Protein AF-A0A0T5ZKT8-F1 (afdb_monomer)

Sequence (236 aa):
MKLHDLRPAPGSTTERTRVGRGIAAGKGKTAGRGTKGQKARAGGSIPAGFEGGQTPIHRRVPKLRGFKNRFKIAYEVVNVGRISDYVDQGRFAEAEEAMLAVGLSVDGPKGAPLTVNGELLRAVGLIGTLRRPVKVLGGGEVSRRLFIVADAFTKSAREKIEAAGGTAQIIEFESEPLPALTLEAAEIAAEAEAAAQAEAAAQADAALSSEEAAGSAPVETPARRSRRRAAPETAE

Mean predicted aligned error: 16.12 Å

Foldseek 3Di:
DDPVVDDDDPPPDDDDQDACDDPVSPRHPQNPQDPPDPSSDPDDDDDPQDPPPPDTPCRVDDVDPDDDDPPDQDAFEAEQAVVQVCVVVVLLVVLCVVCVVVVNDPPDDDPDAAEAEPVSCVSSPVTVDPPGWHEYEHPRAHQAAHEYETQYYDPNNQVRNVVNVHHYHHPDDPDDPDDDPPDDPVVVVVVVVVVVVVVVVVVVVVVVVVVVVVPDDDDDDDDDDDDDDDDDDDDD

Structure (mmCIF, N/CA/C/O backbone):
data_AF-A0A0T5ZKT8-F1
#
_entry.id   AF-A0A0T5ZKT8-F1
#
loop_
_atom_site.group_PDB
_atom_site.id
_atom_site.type_symbol
_atom_site.label_atom_id
_atom_site.label_alt_id
_atom_site.label_comp_id
_atom_site.label_asym_id
_atom_site.label_entity_id
_atom_site.label_seq_id
_atom_site.pdbx_PDB_ins_code
_atom_site.Cartn_x
_atom_site.Cartn_y
_atom_site.Cartn_z
_atom_site.occupancy
_atom_site.B_iso_or_equiv
_atom_site.auth_seq_id
_atom_site.auth_comp_id
_atom_site.auth_asym_id
_atom_site.auth_atom_id
_atom_site.pdbx_PDB_model_num
ATOM 1 N N . MET A 1 1 ? -12.429 -17.793 -32.434 1.00 75.00 1 MET A N 1
ATOM 2 C CA . MET A 1 1 ? -11.202 -17.133 -32.935 1.00 75.00 1 MET A CA 1
ATOM 3 C C . MET A 1 1 ? -10.302 -18.182 -33.554 1.00 75.00 1 MET A C 1
ATOM 5 O O . MET A 1 1 ? -10.185 -19.257 -32.976 1.00 75.00 1 MET A O 1
ATOM 9 N N . LYS A 1 2 ? -9.700 -17.906 -34.713 1.00 91.44 2 LYS A N 1
ATOM 10 C CA . LYS A 1 2 ? -8.674 -18.785 -35.284 1.00 91.44 2 LYS A CA 1
ATOM 11 C C . LYS A 1 2 ? -7.326 -18.442 -34.646 1.00 91.44 2 LYS A C 1
ATOM 13 O O . LYS A 1 2 ? -7.097 -17.293 -34.280 1.00 91.44 2 LYS A O 1
ATOM 18 N N . LEU A 1 3 ? -6.434 -19.424 -34.525 1.00 92.25 3 LEU A N 1
ATOM 19 C CA . LEU A 1 3 ? -5.126 -19.252 -33.874 1.00 92.25 3 LEU A CA 1
ATOM 20 C C . LEU A 1 3 ? -4.275 -18.126 -34.497 1.00 92.25 3 LEU A C 1
ATOM 22 O O . LEU A 1 3 ? -3.527 -17.468 -33.785 1.00 92.25 3 LEU A O 1
ATOM 26 N N . HIS A 1 4 ? -4.412 -17.875 -35.803 1.00 93.69 4 HIS A N 1
ATOM 27 C CA . HIS A 1 4 ? -3.642 -16.859 -36.534 1.00 93.69 4 HIS A CA 1
ATOM 28 C C . HIS A 1 4 ? -4.182 -15.427 -36.411 1.00 93.69 4 HIS A C 1
ATOM 30 O O . HIS A 1 4 ? -3.474 -14.483 -36.753 1.00 93.69 4 HIS A O 1
ATOM 36 N N . ASP A 1 5 ? -5.404 -15.253 -35.909 1.00 92.69 5 ASP A N 1
ATOM 37 C CA . ASP A 1 5 ? -6.021 -13.932 -35.746 1.00 92.69 5 ASP A CA 1
ATOM 38 C C . ASP A 1 5 ? -5.769 -13.342 -34.347 1.00 92.69 5 ASP A C 1
ATOM 40 O O . ASP A 1 5 ? -6.179 -12.218 -34.056 1.00 92.69 5 ASP A O 1
ATOM 44 N N . LEU A 1 6 ? -5.091 -14.087 -33.465 1.00 92.50 6 LEU A N 1
ATOM 45 C CA . LEU A 1 6 ? -4.786 -13.656 -32.105 1.00 92.50 6 LEU A CA 1
ATOM 46 C C . LEU A 1 6 ? -3.738 -12.538 -32.124 1.00 92.50 6 LEU A C 1
ATOM 48 O O . LEU A 1 6 ? -2.599 -12.728 -32.550 1.00 92.50 6 LEU A O 1
ATOM 52 N N . ARG A 1 7 ? -4.122 -11.362 -31.626 1.00 91.12 7 ARG A N 1
ATOM 53 C CA . ARG A 1 7 ? -3.243 -10.201 -31.452 1.00 91.12 7 ARG A CA 1
ATOM 54 C C . ARG A 1 7 ? -3.414 -9.637 -30.041 1.00 91.12 7 ARG A C 1
ATOM 56 O O . ARG A 1 7 ? -4.516 -9.721 -29.495 1.00 91.12 7 ARG A O 1
ATOM 63 N N . PRO A 1 8 ? -2.355 -9.074 -29.436 1.00 94.00 8 PRO A N 1
ATOM 64 C CA . PRO A 1 8 ? -2.483 -8.392 -28.154 1.00 94.00 8 PRO A CA 1
ATOM 65 C C . PRO A 1 8 ? -3.375 -7.151 -28.290 1.00 94.00 8 PRO A C 1
ATOM 67 O O . PRO A 1 8 ? -3.546 -6.612 -29.387 1.00 94.00 8 PRO A O 1
ATOM 70 N N . ALA A 1 9 ? -3.912 -6.672 -27.165 1.00 95.62 9 ALA A N 1
ATOM 71 C CA . ALA A 1 9 ? -4.653 -5.415 -27.138 1.00 95.62 9 ALA A CA 1
ATOM 72 C C . ALA A 1 9 ? -3.780 -4.271 -27.698 1.00 95.62 9 ALA A C 1
ATOM 74 O O . ALA A 1 9 ? -2.582 -4.209 -27.386 1.00 95.62 9 ALA A O 1
ATOM 75 N N . PRO A 1 10 ? -4.341 -3.370 -28.524 1.00 94.06 10 PRO A N 1
ATOM 76 C CA . PRO A 1 10 ? -3.575 -2.277 -29.110 1.00 94.06 10 PRO A CA 1
ATOM 77 C C . PRO A 1 10 ? -2.922 -1.439 -28.001 1.00 94.06 10 PRO A C 1
ATOM 79 O O . PRO A 1 10 ? -3.573 -1.057 -27.034 1.00 94.06 10 PRO A O 1
ATOM 82 N N . GLY A 1 11 ? -1.613 -1.197 -28.116 1.00 94.75 11 GLY A N 1
ATOM 83 C CA . GLY A 1 11 ? -0.822 -0.471 -27.112 1.00 94.75 11 GLY A CA 1
ATOM 84 C C . GLY A 1 11 ? -0.224 -1.327 -25.987 1.00 94.75 11 GLY A C 1
ATOM 85 O O . GLY A 1 11 ? 0.623 -0.830 -25.249 1.00 94.75 11 GLY A O 1
ATOM 86 N N . SER A 1 12 ? -0.578 -2.614 -25.875 1.00 95.88 12 SER A N 1
ATOM 87 C CA . SER A 1 12 ? 0.031 -3.527 -24.891 1.00 95.88 12 SER A CA 1
ATOM 88 C C . SER A 1 12 ? 1.514 -3.801 -25.177 1.00 95.88 12 SER A C 1
ATOM 90 O O . SER A 1 12 ? 2.311 -3.949 -24.252 1.00 95.88 12 SER A O 1
ATOM 92 N N . THR A 1 13 ? 1.903 -3.828 -26.453 1.00 94.25 13 THR A N 1
ATOM 93 C CA . THR A 1 13 ? 3.291 -4.024 -26.887 1.00 94.25 13 THR A CA 1
ATOM 94 C C . THR A 1 13 ? 3.793 -2.796 -27.634 1.00 94.25 13 THR A C 1
ATOM 96 O O . THR A 1 13 ? 3.124 -2.319 -28.549 1.00 94.25 13 THR A O 1
ATOM 99 N N . THR A 1 14 ? 4.989 -2.320 -27.289 1.00 92.69 14 THR A N 1
ATOM 100 C CA . THR A 1 14 ? 5.674 -1.238 -28.008 1.00 92.69 14 THR A CA 1
ATOM 101 C C . THR A 1 14 ? 6.840 -1.784 -28.825 1.00 92.69 14 THR A C 1
ATOM 103 O O . THR A 1 14 ? 7.495 -2.759 -28.448 1.00 92.69 14 THR A O 1
ATOM 106 N N . GLU A 1 15 ? 7.109 -1.167 -29.974 1.00 91.06 15 GLU A N 1
ATOM 107 C CA . GLU A 1 15 ? 8.224 -1.576 -30.823 1.00 91.06 15 GLU A CA 1
ATOM 108 C C . GLU A 1 15 ? 9.570 -1.276 -30.148 1.00 91.06 15 GLU A C 1
ATOM 110 O O . GLU A 1 15 ? 9.860 -0.154 -29.723 1.00 91.06 15 GLU A O 1
ATOM 115 N N . ARG A 1 16 ? 10.449 -2.283 -30.065 1.00 92.50 16 ARG A N 1
ATOM 116 C CA . ARG A 1 16 ? 11.782 -2.096 -29.483 1.00 92.50 16 ARG A CA 1
ATOM 117 C C . ARG A 1 16 ? 12.688 -1.348 -30.456 1.00 92.50 16 ARG A C 1
ATOM 119 O O . ARG A 1 16 ? 13.029 -1.870 -31.516 1.00 92.50 16 ARG A O 1
ATOM 126 N N . THR A 1 17 ? 13.220 -0.199 -30.038 1.00 89.81 17 THR A N 1
ATOM 127 C CA . THR A 1 17 ? 14.275 0.478 -30.812 1.00 89.81 17 THR A CA 1
ATOM 128 C C . THR A 1 17 ? 15.537 -0.391 -30.906 1.00 89.81 17 THR A C 1
ATOM 130 O O . THR A 1 17 ? 16.207 -0.680 -29.911 1.00 89.81 17 THR A O 1
ATOM 133 N N . ARG A 1 18 ? 15.874 -0.838 -32.122 1.00 91.88 18 ARG A N 1
ATOM 134 C CA . ARG A 1 18 ? 17.083 -1.629 -32.400 1.00 91.88 18 ARG A CA 1
ATOM 135 C C . ARG A 1 18 ? 18.235 -0.689 -32.749 1.00 91.88 18 ARG A C 1
ATOM 137 O O . ARG A 1 18 ? 18.278 -0.122 -33.834 1.00 91.88 18 ARG A O 1
ATOM 144 N N . VAL A 1 19 ? 19.172 -0.524 -31.820 1.00 92.94 19 VAL A N 1
ATOM 145 C CA . VAL A 1 19 ? 20.327 0.368 -32.000 1.00 92.94 19 VAL A CA 1
ATOM 146 C C . VAL A 1 19 ? 21.356 -0.200 -32.987 1.00 92.94 19 VAL A C 1
ATOM 148 O O . VAL A 1 19 ? 21.480 -1.416 -33.138 1.00 92.94 19 VAL A O 1
ATOM 151 N N . GLY A 1 20 ? 22.110 0.676 -33.658 1.00 91.19 20 GLY A N 1
ATOM 152 C CA . GLY A 1 20 ? 23.155 0.285 -34.611 1.00 91.19 20 GLY A CA 1
ATOM 153 C C . GLY A 1 20 ? 22.611 -0.335 -35.903 1.00 91.19 20 GLY A C 1
ATOM 154 O O . GLY A 1 20 ? 23.173 -1.315 -36.390 1.00 91.19 20 GLY A O 1
ATOM 155 N N . ARG A 1 21 ? 21.480 0.163 -36.421 1.00 93.62 21 ARG A N 1
ATOM 156 C CA . ARG A 1 21 ? 20.802 -0.344 -37.633 1.00 93.62 21 ARG A CA 1
ATOM 157 C C . ARG A 1 21 ? 20.544 0.774 -38.652 1.00 93.62 21 ARG A C 1
ATOM 159 O O . ARG A 1 21 ? 19.408 1.056 -39.002 1.00 93.62 21 ARG A O 1
ATOM 166 N N . GLY A 1 22 ? 21.615 1.419 -39.109 1.00 92.06 22 GLY A N 1
ATOM 167 C CA . GLY A 1 22 ? 21.540 2.483 -40.118 1.00 92.06 22 GLY A CA 1
ATOM 168 C C . GLY A 1 22 ? 21.126 3.851 -39.562 1.00 92.06 22 GLY A C 1
ATOM 169 O O . GLY A 1 22 ? 20.649 3.971 -38.434 1.00 92.06 22 GLY A O 1
ATOM 170 N N . ILE A 1 23 ? 21.369 4.904 -40.349 1.00 88.88 23 ILE A N 1
ATOM 171 C CA . ILE A 1 23 ? 21.169 6.303 -39.931 1.00 88.88 23 ILE A CA 1
ATOM 172 C C . ILE A 1 23 ? 19.688 6.696 -39.835 1.00 88.88 23 ILE A C 1
ATOM 174 O O . ILE A 1 23 ? 19.318 7.409 -38.908 1.00 88.88 23 ILE A O 1
ATOM 178 N N . ALA A 1 24 ? 18.838 6.166 -40.719 1.00 90.62 24 ALA A N 1
ATOM 179 C CA . ALA A 1 24 ? 17.410 6.483 -40.768 1.00 90.62 24 ALA A CA 1
ATOM 180 C C . ALA A 1 24 ? 16.640 6.003 -39.522 1.00 90.62 24 ALA A C 1
ATOM 182 O O . ALA A 1 24 ? 15.658 6.616 -39.127 1.00 90.62 24 ALA A O 1
ATOM 183 N N . ALA A 1 25 ? 17.128 4.957 -38.843 1.00 85.69 25 ALA A N 1
ATOM 184 C CA . ALA A 1 25 ? 16.546 4.435 -37.603 1.00 85.69 25 ALA A CA 1
ATOM 185 C C . ALA A 1 25 ? 16.852 5.301 -36.353 1.00 85.69 25 ALA A C 1
ATOM 187 O O . ALA A 1 25 ? 16.561 4.896 -35.224 1.00 85.69 25 ALA A O 1
ATOM 188 N N . GLY A 1 26 ? 17.515 6.455 -36.510 1.00 87.38 26 GLY A N 1
ATOM 189 C CA . GLY A 1 26 ? 17.810 7.434 -35.452 1.00 87.38 26 GLY A CA 1
ATOM 190 C C . GLY A 1 26 ? 18.989 7.074 -34.537 1.00 87.38 26 GLY A C 1
ATOM 191 O O . GLY A 1 26 ? 19.861 7.901 -34.283 1.00 87.38 26 GLY A O 1
ATOM 192 N N . LYS A 1 27 ? 19.097 5.820 -34.078 1.00 90.44 27 LYS A N 1
ATOM 193 C CA . LYS A 1 27 ? 20.203 5.341 -33.213 1.00 90.44 27 LYS A CA 1
ATOM 194 C C . LYS A 1 27 ? 21.258 4.552 -33.997 1.00 90.44 27 LYS A C 1
ATOM 196 O O . LYS A 1 27 ? 21.713 3.497 -33.553 1.00 90.44 27 LYS A O 1
ATOM 201 N N . GLY A 1 28 ? 21.636 5.055 -35.171 1.00 91.38 28 GLY A N 1
ATOM 202 C CA . GLY A 1 28 ? 22.557 4.398 -36.103 1.00 91.38 28 GLY A CA 1
ATOM 203 C C . GLY A 1 28 ? 24.024 4.488 -35.695 1.00 91.38 28 GLY A C 1
ATOM 204 O O . GLY A 1 28 ? 24.597 3.529 -35.186 1.00 91.38 28 GLY A O 1
ATOM 205 N N . LYS A 1 29 ? 24.642 5.653 -35.924 1.00 92.06 29 LYS A N 1
ATOM 206 C CA . LYS A 1 29 ? 26.105 5.819 -35.871 1.00 92.06 29 LYS A CA 1
ATOM 207 C C . LYS A 1 29 ? 26.717 5.614 -34.482 1.00 92.06 29 LYS A C 1
ATOM 209 O O . LYS A 1 29 ? 27.805 5.062 -34.379 1.00 92.06 29 LYS A O 1
ATOM 214 N N . THR A 1 30 ? 26.038 6.069 -33.430 1.00 91.69 30 THR A N 1
ATOM 215 C CA . THR A 1 30 ? 26.555 6.063 -32.047 1.00 91.69 30 THR A CA 1
ATOM 216 C C . THR A 1 30 ? 25.736 5.191 -31.101 1.00 91.69 30 THR A C 1
ATOM 218 O O . THR A 1 30 ? 26.028 5.138 -29.908 1.00 91.69 30 THR A O 1
ATOM 221 N N . ALA A 1 31 ? 24.681 4.533 -31.599 1.00 91.56 31 ALA A N 1
ATOM 222 C CA . ALA A 1 31 ? 23.757 3.731 -30.792 1.00 91.56 31 ALA A CA 1
ATOM 223 C C . ALA A 1 31 ? 23.190 4.463 -29.549 1.00 91.56 31 ALA A C 1
ATOM 225 O O . ALA A 1 31 ? 22.797 3.816 -28.582 1.00 91.56 31 ALA A O 1
ATOM 226 N N . GLY A 1 32 ? 23.159 5.804 -29.556 1.00 89.94 32 GLY A N 1
ATOM 227 C CA . GLY A 1 32 ? 22.725 6.626 -28.419 1.00 89.94 32 GLY A CA 1
ATOM 228 C C . GLY A 1 32 ? 23.762 6.798 -27.300 1.00 89.94 32 GLY A C 1
ATOM 229 O O . GLY A 1 32 ? 23.418 7.328 -26.250 1.00 89.94 32 GLY A O 1
ATOM 230 N N . ARG A 1 33 ? 25.019 6.373 -27.497 1.00 89.94 33 ARG A N 1
ATOM 231 C CA . ARG A 1 33 ? 26.087 6.476 -26.481 1.00 89.94 33 ARG A CA 1
ATOM 232 C C . ARG A 1 33 ? 26.920 7.762 -26.556 1.00 89.94 33 ARG A C 1
ATOM 234 O O . ARG A 1 33 ? 27.770 7.982 -25.700 1.00 89.94 33 ARG A O 1
ATOM 241 N N . GLY A 1 34 ? 26.683 8.601 -27.564 1.00 90.69 34 GLY A N 1
ATOM 242 C CA . GLY A 1 34 ? 27.468 9.813 -27.814 1.00 90.69 34 GLY A CA 1
ATOM 243 C C . GLY A 1 34 ? 28.786 9.542 -28.549 1.00 90.69 34 GLY A C 1
ATOM 244 O O . GLY A 1 34 ? 28.923 8.546 -29.259 1.00 90.69 34 GLY A O 1
ATOM 245 N N . THR A 1 35 ? 29.736 10.470 -28.430 1.00 92.12 35 THR A N 1
ATOM 246 C CA . THR A 1 35 ? 31.055 10.411 -29.084 1.00 92.12 35 THR A CA 1
ATOM 247 C C . THR A 1 35 ? 32.098 9.751 -28.166 1.00 92.12 35 THR A C 1
ATOM 249 O O . THR A 1 35 ? 31.754 8.901 -27.351 1.00 92.12 35 THR A O 1
ATOM 252 N N . LYS A 1 36 ? 33.392 10.067 -28.306 1.00 91.38 36 LYS A N 1
ATOM 253 C CA . LYS A 1 36 ? 34.520 9.381 -27.646 1.00 91.38 36 LYS A CA 1
ATOM 254 C C . LYS A 1 36 ? 34.623 9.705 -26.137 1.00 91.38 36 LYS A C 1
ATOM 256 O O . LYS A 1 36 ? 35.612 10.282 -25.705 1.00 91.38 36 LYS A O 1
ATOM 261 N N . GLY A 1 37 ? 33.627 9.321 -25.339 1.00 89.38 37 GLY A N 1
ATOM 262 C CA . GLY A 1 37 ? 33.623 9.446 -23.875 1.00 89.38 37 GLY A CA 1
ATOM 263 C C . GLY A 1 37 ? 33.710 8.098 -23.152 1.00 89.38 37 GLY A C 1
ATOM 264 O O . GLY A 1 37 ? 33.562 7.041 -23.766 1.00 89.38 37 GLY A O 1
ATOM 265 N N . GLN A 1 38 ? 33.897 8.125 -21.829 1.00 88.38 38 GLN A N 1
ATOM 266 C CA . GLN A 1 38 ? 33.980 6.914 -20.997 1.00 88.38 38 GLN A CA 1
ATOM 267 C C . GLN A 1 38 ? 32.728 6.024 -21.128 1.00 88.38 38 GLN A C 1
ATOM 269 O O . GLN A 1 38 ? 32.851 4.822 -21.329 1.00 88.38 38 GLN A O 1
ATOM 274 N N . LYS A 1 39 ? 31.519 6.615 -21.127 1.00 88.19 39 LYS A N 1
ATOM 275 C CA . LYS A 1 39 ? 30.236 5.892 -21.291 1.00 88.19 39 LYS A CA 1
ATOM 276 C C . LYS A 1 39 ? 30.017 5.293 -22.693 1.00 88.19 39 LYS A C 1
ATOM 278 O O . LYS A 1 39 ? 29.108 4.485 -22.875 1.00 88.19 39 LYS A O 1
ATOM 283 N N . ALA A 1 40 ? 30.824 5.679 -23.683 1.00 89.81 40 ALA A N 1
ATOM 284 C CA . ALA A 1 40 ? 30.716 5.177 -25.051 1.00 89.81 40 ALA A CA 1
ATOM 285 C C . ALA A 1 40 ? 31.590 3.945 -25.326 1.00 89.81 40 ALA A C 1
ATOM 287 O O . ALA A 1 40 ? 31.384 3.269 -26.334 1.00 89.81 40 ALA A O 1
ATOM 288 N N . ARG A 1 41 ? 32.558 3.646 -24.451 1.00 88.56 41 ARG A N 1
ATOM 289 C CA . ARG A 1 41 ? 33.449 2.486 -24.582 1.00 88.56 41 ARG A CA 1
ATOM 290 C C . ARG A 1 41 ? 32.764 1.199 -24.102 1.00 88.56 41 ARG A C 1
ATOM 292 O O . ARG A 1 41 ? 31.716 1.233 -23.457 1.00 88.56 41 ARG A O 1
ATOM 299 N N . ALA A 1 42 ? 33.328 0.057 -24.490 1.00 85.50 42 ALA A N 1
ATOM 300 C CA . ALA A 1 42 ? 32.877 -1.251 -24.027 1.00 85.50 42 ALA A CA 1
ATOM 301 C C . ALA A 1 42 ? 33.410 -1.520 -22.610 1.00 85.50 42 ALA A C 1
ATOM 303 O O . ALA A 1 42 ? 34.566 -1.220 -22.328 1.00 85.50 42 ALA A O 1
ATOM 304 N N . GLY A 1 43 ? 32.573 -2.103 -21.748 1.00 82.19 43 GLY A N 1
ATOM 305 C CA . GLY A 1 43 ? 32.904 -2.367 -20.345 1.00 82.19 43 GLY A CA 1
ATOM 306 C C . GLY A 1 43 ? 32.647 -1.176 -19.410 1.00 82.19 43 GLY A C 1
ATOM 307 O O . GLY A 1 43 ? 32.700 -0.024 -19.828 1.00 82.19 43 GLY A O 1
ATOM 308 N N . GLY A 1 44 ? 32.308 -1.493 -18.153 1.00 66.06 44 GLY A N 1
ATOM 309 C CA . GLY A 1 44 ? 32.240 -0.590 -16.993 1.00 66.06 44 GLY A CA 1
ATOM 310 C C . GLY A 1 44 ? 31.753 0.839 -17.250 1.00 66.06 44 GLY A C 1
ATOM 311 O O . GLY A 1 44 ? 32.556 1.769 -17.301 1.00 66.06 44 GLY A O 1
ATOM 312 N N . SER A 1 45 ? 30.437 1.047 -17.354 1.00 83.75 45 SER A N 1
ATOM 313 C CA . SER A 1 45 ? 29.874 2.400 -17.307 1.00 83.75 45 SER A CA 1
ATOM 314 C C . SER A 1 45 ? 30.059 3.020 -15.922 1.00 83.75 45 SER A C 1
ATOM 316 O O . SER A 1 45 ? 30.002 2.322 -14.913 1.00 83.75 45 SER A O 1
ATOM 318 N N . ILE A 1 46 ? 30.182 4.346 -15.870 1.00 88.00 46 ILE A N 1
ATOM 319 C CA . ILE A 1 46 ? 30.145 5.111 -14.618 1.00 88.00 46 ILE A CA 1
ATOM 320 C C . ILE A 1 46 ? 28.859 4.750 -13.841 1.00 88.00 46 ILE A C 1
ATOM 322 O O . ILE A 1 46 ? 27.775 4.878 -14.425 1.00 88.00 46 ILE A O 1
ATOM 326 N N . PRO A 1 47 ? 28.945 4.315 -12.566 1.00 88.38 47 PRO A N 1
ATOM 327 C CA . PRO A 1 47 ? 27.770 4.030 -11.745 1.00 88.38 47 PRO A CA 1
ATOM 328 C C . PRO A 1 47 ? 26.830 5.236 -11.666 1.00 88.38 47 PRO A C 1
ATOM 330 O O . PRO A 1 47 ? 27.289 6.374 -11.599 1.00 88.38 47 PRO A O 1
ATOM 333 N N . ALA A 1 48 ? 25.516 5.001 -11.619 1.00 89.94 48 ALA A N 1
ATOM 334 C CA . ALA A 1 48 ? 24.525 6.083 -11.590 1.00 89.94 48 ALA A CA 1
ATOM 335 C C . ALA A 1 48 ? 24.697 7.039 -10.391 1.00 89.94 48 ALA A C 1
ATOM 337 O O . ALA A 1 48 ? 24.379 8.215 -10.503 1.00 89.94 48 ALA A O 1
ATOM 338 N N . GLY A 1 49 ? 25.234 6.546 -9.270 1.00 89.56 49 GLY A N 1
ATOM 339 C CA . GLY A 1 49 ? 25.508 7.339 -8.067 1.00 89.56 49 GLY A CA 1
ATOM 340 C C . GLY A 1 49 ? 26.903 7.974 -7.999 1.00 89.56 49 GLY A C 1
ATOM 341 O O . GLY A 1 49 ? 27.293 8.422 -6.924 1.00 89.56 49 GLY A O 1
ATOM 342 N N . PHE A 1 50 ? 27.692 7.957 -9.079 1.00 92.31 50 PHE A N 1
ATOM 343 C CA . PHE A 1 50 ? 29.013 8.593 -9.098 1.00 92.31 50 PHE A CA 1
ATOM 344 C C . PHE A 1 50 ? 28.903 10.092 -9.404 1.00 92.31 50 PHE A C 1
ATOM 346 O O . PHE A 1 50 ? 28.453 10.482 -10.479 1.00 92.31 50 PHE A O 1
ATOM 353 N N . GLU A 1 51 ? 29.384 10.926 -8.481 1.00 93.31 51 GLU A N 1
ATOM 354 C CA . GLU A 1 51 ? 29.288 12.395 -8.534 1.00 93.31 51 GLU A CA 1
ATOM 355 C C . GLU A 1 51 ? 30.606 13.062 -8.986 1.00 93.31 51 GLU A C 1
ATOM 357 O O . GLU A 1 51 ? 30.941 14.163 -8.562 1.00 93.31 51 GLU A O 1
ATOM 362 N N . GLY A 1 52 ? 31.407 12.393 -9.825 1.00 91.81 52 GLY A N 1
ATOM 363 C CA . GLY A 1 52 ? 32.597 13.016 -10.429 1.00 91.81 52 GLY A CA 1
ATOM 364 C C . GLY A 1 52 ? 33.816 13.148 -9.509 1.00 91.81 52 GLY A C 1
ATOM 365 O O . GLY A 1 52 ? 34.712 13.924 -9.814 1.00 91.81 52 GLY A O 1
ATOM 366 N N . GLY A 1 53 ? 33.862 12.408 -8.396 1.00 91.44 53 GLY A N 1
ATOM 367 C CA . GLY A 1 53 ? 34.933 12.495 -7.390 1.00 91.44 53 GLY A CA 1
ATOM 368 C C . GLY A 1 53 ? 34.560 13.313 -6.151 1.00 91.44 53 GLY A C 1
ATOM 369 O O . GLY A 1 53 ? 35.283 13.278 -5.157 1.00 91.44 53 GLY A O 1
ATOM 370 N N . GLN A 1 54 ? 33.402 13.980 -6.164 1.00 95.88 54 GLN A N 1
ATOM 371 C CA . GLN A 1 54 ? 32.800 14.543 -4.958 1.00 95.88 54 GLN A CA 1
ATOM 372 C C . GLN A 1 54 ? 32.433 13.423 -3.969 1.00 95.88 54 GLN A C 1
ATOM 374 O O . GLN A 1 54 ? 32.078 12.312 -4.375 1.00 95.88 54 GLN A O 1
ATOM 379 N N . THR A 1 55 ? 32.495 13.704 -2.662 1.00 93.88 55 THR A N 1
ATOM 380 C CA . THR A 1 55 ? 31.957 12.788 -1.648 1.00 93.88 55 THR A CA 1
ATOM 381 C C . THR A 1 55 ? 30.470 12.544 -1.934 1.00 93.88 55 THR A C 1
ATOM 383 O O . THR A 1 55 ? 29.705 13.507 -1.962 1.00 93.88 55 THR A O 1
ATOM 386 N N . PRO A 1 56 ? 30.022 11.293 -2.154 1.00 93.38 56 PRO A N 1
ATOM 387 C CA . PRO A 1 56 ? 28.641 11.040 -2.550 1.00 93.38 56 PRO A CA 1
ATOM 388 C C . PRO A 1 56 ? 27.622 11.551 -1.532 1.00 93.38 56 PRO A C 1
ATOM 390 O O . PRO A 1 56 ? 27.879 11.505 -0.323 1.00 93.38 56 PRO A O 1
ATOM 393 N N . ILE A 1 57 ? 26.435 11.954 -1.991 1.00 91.31 57 ILE A N 1
ATOM 394 C CA . ILE A 1 57 ? 25.391 12.505 -1.111 1.00 91.31 57 ILE A CA 1
ATOM 395 C C . ILE A 1 57 ? 25.042 11.586 0.074 1.00 91.31 57 ILE A C 1
ATOM 397 O O . ILE A 1 57 ? 24.882 12.056 1.196 1.00 91.31 57 ILE A O 1
ATOM 401 N N . HIS A 1 58 ? 25.030 10.265 -0.133 1.00 89.56 58 HIS A N 1
ATOM 402 C CA . HIS A 1 58 ? 24.748 9.276 0.916 1.00 89.56 58 HIS A CA 1
ATOM 403 C C . HIS A 1 58 ? 25.838 9.179 2.000 1.00 89.56 58 HIS A C 1
ATOM 405 O O . HIS A 1 58 ? 25.614 8.540 3.025 1.00 89.56 58 HIS A O 1
ATOM 411 N N . ARG A 1 59 ? 27.020 9.769 1.768 1.00 90.69 59 ARG A N 1
ATOM 412 C CA . ARG A 1 59 ? 28.092 9.920 2.767 1.00 90.69 59 ARG A CA 1
ATOM 413 C C . ARG A 1 59 ? 28.121 11.315 3.388 1.00 90.69 59 ARG A C 1
ATOM 415 O O . ARG A 1 59 ? 28.590 11.452 4.509 1.00 90.69 59 ARG A O 1
ATOM 422 N N . ARG A 1 60 ? 27.657 12.337 2.658 1.00 91.75 60 ARG A N 1
ATOM 423 C CA . ARG A 1 60 ? 27.552 13.719 3.154 1.00 91.75 60 ARG A CA 1
ATOM 424 C C . ARG A 1 60 ? 26.429 13.872 4.173 1.00 91.75 60 ARG A C 1
ATOM 426 O O . ARG A 1 60 ? 26.584 14.585 5.157 1.00 91.75 60 ARG A O 1
ATOM 433 N N . VAL A 1 61 ? 25.297 13.219 3.925 1.00 90.00 61 VAL A N 1
ATOM 434 C CA . VAL A 1 61 ? 24.140 13.254 4.822 1.00 90.00 61 VAL A CA 1
ATOM 435 C C . VAL A 1 61 ? 24.354 12.257 5.970 1.00 90.00 61 VAL A C 1
ATOM 437 O O . VAL A 1 61 ? 24.848 11.154 5.717 1.00 90.00 61 VAL A O 1
ATOM 440 N N . PRO A 1 62 ? 23.961 12.590 7.216 1.00 91.00 62 PRO A N 1
ATOM 441 C CA . PRO A 1 62 ? 23.978 11.638 8.321 1.00 91.00 62 PRO A CA 1
ATOM 442 C C . PRO A 1 62 ? 23.277 10.326 7.950 1.00 91.00 62 PRO A C 1
ATOM 444 O O . PRO A 1 62 ? 22.146 10.324 7.459 1.00 91.00 62 PRO A O 1
ATOM 447 N N . LYS A 1 63 ? 23.959 9.198 8.191 1.00 83.38 63 LYS A N 1
ATOM 448 C CA . LYS A 1 63 ? 23.524 7.858 7.756 1.00 83.38 63 LYS A CA 1
ATOM 449 C C . LYS A 1 63 ? 22.149 7.472 8.304 1.00 83.38 63 LYS A C 1
ATOM 451 O O . LYS A 1 63 ? 21.376 6.804 7.621 1.00 83.38 63 LYS A O 1
ATOM 456 N N . LEU A 1 64 ? 21.856 7.865 9.540 1.00 85.19 64 LEU A N 1
ATOM 457 C CA . LEU A 1 64 ? 20.611 7.539 10.219 1.00 85.19 64 LEU A CA 1
ATOM 458 C C . LEU A 1 64 ? 19.804 8.820 10.406 1.00 85.19 64 LEU A C 1
ATOM 460 O O . LEU A 1 64 ? 20.158 9.677 11.205 1.00 85.19 64 LEU A O 1
ATOM 464 N N . ARG A 1 65 ? 18.688 8.930 9.680 1.00 86.06 65 ARG A N 1
ATOM 465 C CA . ARG A 1 65 ? 17.652 9.946 9.941 1.00 86.06 65 ARG A CA 1
ATOM 466 C C . ARG A 1 65 ? 16.832 9.636 11.208 1.00 86.06 65 ARG A C 1
ATOM 468 O O . ARG A 1 65 ? 16.029 10.457 11.623 1.00 86.06 65 ARG A O 1
ATOM 475 N N . GLY A 1 66 ? 17.008 8.440 11.775 1.00 90.31 66 GLY A N 1
ATOM 476 C CA . GLY A 1 66 ? 16.291 7.883 12.920 1.00 90.31 66 GLY A CA 1
ATOM 477 C C . GLY A 1 66 ? 16.495 6.364 12.990 1.00 90.31 66 GLY A C 1
ATOM 478 O O . GLY A 1 66 ? 17.311 5.812 12.246 1.00 90.31 66 GLY A O 1
ATOM 479 N N . PHE A 1 67 ? 15.739 5.679 13.848 1.00 91.25 67 PHE A N 1
ATOM 480 C CA . PHE A 1 67 ? 15.742 4.215 13.945 1.00 91.25 67 PHE A CA 1
ATOM 481 C C . PHE A 1 67 ? 14.471 3.611 13.332 1.00 91.25 67 PHE A C 1
ATOM 483 O O . PHE A 1 67 ? 13.415 4.241 13.284 1.00 91.25 67 PHE A O 1
ATOM 490 N N . LYS A 1 68 ? 14.557 2.364 12.857 1.00 90.25 68 LYS A N 1
ATOM 491 C CA . LYS A 1 68 ? 13.390 1.609 12.383 1.00 90.25 68 LYS A CA 1
ATOM 492 C C . LYS A 1 68 ? 12.850 0.767 13.538 1.00 90.25 68 LYS A C 1
ATOM 494 O O . LYS A 1 68 ? 13.473 -0.227 13.897 1.00 90.25 68 LYS A O 1
ATOM 499 N N . ASN A 1 69 ? 11.692 1.135 14.090 1.00 92.19 69 ASN A N 1
ATOM 500 C CA . ASN A 1 69 ? 11.025 0.322 15.111 1.00 92.19 69 ASN A CA 1
ATOM 501 C C . ASN A 1 69 ? 10.640 -1.057 14.533 1.00 92.19 69 ASN A C 1
ATOM 503 O O . ASN A 1 69 ? 9.832 -1.141 13.601 1.00 92.19 69 ASN A O 1
ATOM 507 N N . ARG A 1 70 ? 11.240 -2.127 15.073 1.00 91.75 70 ARG A N 1
ATOM 508 C CA . ARG A 1 70 ? 11.008 -3.522 14.660 1.00 91.75 70 ARG A CA 1
ATOM 509 C C . ARG A 1 70 ? 9.761 -4.130 15.303 1.00 91.75 70 ARG A C 1
ATOM 511 O O . ARG A 1 70 ? 9.180 -5.033 14.717 1.00 91.75 70 ARG A O 1
ATOM 518 N N . PHE A 1 71 ? 9.328 -3.576 16.430 1.00 90.00 71 PHE A N 1
ATOM 519 C CA . PHE A 1 71 ? 8.154 -3.997 17.196 1.00 90.00 71 PHE A CA 1
ATOM 520 C C . PHE A 1 71 ? 6.893 -3.213 16.821 1.00 90.00 71 PHE A C 1
ATOM 522 O O . PHE A 1 71 ? 5.894 -3.254 17.529 1.00 90.00 71 PHE A O 1
ATOM 529 N N . LYS A 1 72 ? 6.920 -2.456 15.715 1.00 90.69 72 LYS A N 1
ATOM 530 C CA . LYS A 1 72 ? 5.735 -1.720 15.279 1.00 90.69 72 LYS A CA 1
ATOM 531 C C . LYS A 1 72 ? 4.614 -2.705 14.932 1.00 90.69 72 LYS A C 1
ATOM 533 O O . LYS A 1 72 ? 4.764 -3.535 14.033 1.00 90.69 72 LYS A O 1
ATOM 538 N N . ILE A 1 73 ? 3.480 -2.569 15.607 1.00 89.75 73 ILE A N 1
ATOM 539 C CA . ILE A 1 73 ? 2.270 -3.310 15.264 1.00 89.75 73 ILE A CA 1
ATOM 540 C C . ILE A 1 73 ? 1.679 -2.660 14.018 1.00 89.75 73 ILE A C 1
ATOM 542 O O . ILE A 1 73 ? 1.339 -1.475 13.996 1.00 89.75 73 ILE A O 1
ATOM 546 N N . ALA A 1 74 ? 1.637 -3.428 12.937 1.00 91.00 74 ALA A N 1
ATOM 547 C CA . ALA A 1 74 ? 1.176 -2.953 11.652 1.00 91.00 74 ALA A CA 1
ATOM 548 C C . ALA A 1 74 ? -0.279 -3.395 11.472 1.00 91.00 74 ALA A C 1
ATOM 550 O O . ALA A 1 74 ? -0.527 -4.554 11.162 1.00 91.00 74 ALA A O 1
ATOM 551 N N . TYR A 1 75 ? -1.224 -2.473 11.635 1.00 92.75 75 TYR A N 1
ATOM 552 C CA . TYR A 1 75 ? -2.653 -2.762 11.499 1.00 92.75 75 TYR A CA 1
ATOM 553 C C . TYR A 1 75 ? -3.078 -2.879 10.032 1.00 92.75 75 TYR A C 1
ATOM 555 O O . TYR A 1 75 ? -2.462 -2.248 9.161 1.00 92.75 75 TYR A O 1
ATOM 563 N N . GLU A 1 76 ? -4.111 -3.670 9.768 1.00 93.75 76 GLU A N 1
ATOM 564 C CA . GLU A 1 76 ? -4.940 -3.530 8.578 1.00 93.75 76 GLU A CA 1
ATOM 565 C C . GLU A 1 76 ? -5.984 -2.447 8.844 1.00 93.75 76 GLU A C 1
ATOM 567 O O . GLU A 1 76 ? -6.598 -2.399 9.907 1.00 93.75 76 GLU A O 1
ATOM 572 N N . VAL A 1 77 ? -6.144 -1.531 7.900 1.00 94.56 77 VAL A N 1
ATOM 573 C CA . VAL A 1 77 ? -6.900 -0.304 8.117 1.00 94.56 77 VAL A CA 1
ATOM 574 C C . VAL A 1 77 ? -8.207 -0.362 7.345 1.00 94.56 77 VAL A C 1
ATOM 576 O O . VAL A 1 77 ? -8.192 -0.489 6.122 1.00 94.56 77 VAL A O 1
ATOM 579 N N . VAL A 1 78 ? -9.326 -0.188 8.046 1.00 94.56 78 VAL A N 1
ATOM 580 C CA . VAL A 1 78 ? -10.661 -0.137 7.437 1.00 94.56 78 VAL A CA 1
ATOM 581 C C . VAL A 1 78 ? -11.355 1.160 7.837 1.00 94.56 78 VAL A C 1
ATOM 583 O O . VAL A 1 78 ? -11.317 1.563 8.992 1.00 94.56 78 VAL A O 1
ATOM 586 N N . ASN A 1 79 ? -11.977 1.842 6.877 1.00 95.81 79 ASN A N 1
ATOM 587 C CA . ASN A 1 79 ? -12.748 3.059 7.132 1.00 95.81 79 ASN A CA 1
ATOM 588 C C . ASN A 1 79 ? -14.232 2.728 7.312 1.00 95.81 79 ASN A C 1
ATOM 590 O O . ASN A 1 79 ? -14.766 1.914 6.559 1.00 95.81 79 ASN A O 1
ATOM 594 N N . VAL A 1 80 ? -14.903 3.423 8.229 1.00 94.19 80 VAL A N 1
ATOM 595 C CA . VAL A 1 80 ? -16.337 3.233 8.502 1.00 94.19 80 VAL A CA 1
ATOM 596 C C . VAL A 1 80 ? -17.232 3.454 7.274 1.00 94.19 80 VAL A C 1
ATOM 598 O O . VAL A 1 80 ? -18.158 2.679 7.062 1.00 94.19 80 VAL A O 1
ATOM 601 N N . GLY A 1 81 ? -16.911 4.419 6.405 1.00 93.44 81 GLY A N 1
ATOM 602 C CA . GLY A 1 81 ? -17.677 4.660 5.176 1.00 93.44 81 GLY A CA 1
ATOM 603 C C . GLY A 1 81 ? -17.623 3.489 4.198 1.00 93.44 81 GLY A C 1
ATOM 604 O O . GLY A 1 81 ? -18.648 3.081 3.672 1.00 93.44 81 GLY A O 1
ATOM 605 N N . ARG A 1 82 ? -16.449 2.857 4.039 1.00 93.38 82 ARG A N 1
ATOM 606 C CA . ARG A 1 82 ? -16.327 1.660 3.188 1.00 93.38 82 ARG A CA 1
ATOM 607 C C . ARG A 1 82 ? -17.136 0.487 3.718 1.00 93.38 82 ARG A C 1
ATOM 609 O O . ARG A 1 82 ? -17.628 -0.306 2.924 1.00 93.38 82 ARG A O 1
ATOM 616 N N . ILE A 1 83 ? -17.238 0.357 5.040 1.00 91.94 83 ILE A N 1
ATOM 617 C CA . ILE A 1 83 ? -18.110 -0.649 5.645 1.00 91.94 83 ILE A CA 1
ATOM 618 C C . ILE A 1 83 ? -19.556 -0.318 5.264 1.00 91.94 83 ILE A C 1
ATOM 620 O O . ILE A 1 83 ? -20.226 -1.186 4.718 1.00 91.94 83 ILE A O 1
ATOM 624 N N . SER A 1 84 ? -20.003 0.931 5.441 1.00 91.88 84 SER A N 1
ATOM 625 C CA . SER A 1 84 ? -21.359 1.358 5.058 1.00 91.88 84 SER A CA 1
ATOM 626 C C . SER A 1 84 ? -21.679 1.059 3.589 1.00 91.88 84 SER A C 1
ATOM 628 O O . SER A 1 84 ? -22.678 0.399 3.321 1.00 91.88 84 SER A O 1
ATOM 630 N N . ASP A 1 85 ? -20.796 1.430 2.654 1.00 91.81 85 ASP A N 1
ATOM 631 C CA . ASP A 1 85 ? -20.988 1.199 1.212 1.00 91.81 85 ASP A CA 1
ATOM 632 C C . ASP A 1 85 ? -21.237 -0.283 0.890 1.00 91.81 85 ASP A C 1
ATOM 634 O O . ASP A 1 85 ? -22.076 -0.641 0.065 1.00 91.81 85 ASP A O 1
ATOM 638 N N . TYR A 1 86 ? -20.493 -1.171 1.548 1.00 90.19 86 TYR A N 1
ATOM 639 C CA . TYR A 1 86 ? -20.592 -2.613 1.335 1.00 90.19 86 TYR A CA 1
ATOM 640 C C . TYR A 1 86 ? -21.843 -3.217 1.973 1.00 90.19 86 TYR A C 1
ATOM 642 O O . TYR A 1 86 ? -22.382 -4.202 1.462 1.00 90.19 86 TYR A O 1
ATOM 650 N N . VAL A 1 87 ? -22.318 -2.622 3.068 1.00 88.69 87 VAL A N 1
ATOM 651 C CA . VAL A 1 87 ? -23.611 -2.964 3.667 1.00 88.69 87 VAL A CA 1
ATOM 652 C C . VAL A 1 87 ? -24.751 -2.513 2.753 1.00 88.69 87 VAL A C 1
ATOM 654 O O . VAL A 1 87 ? -25.712 -3.259 2.565 1.00 88.69 87 VAL A O 1
ATOM 657 N N . ASP A 1 88 ? -24.636 -1.337 2.135 1.00 88.88 88 ASP A N 1
ATOM 658 C CA . ASP A 1 88 ? -25.611 -0.841 1.161 1.00 88.88 88 ASP A CA 1
ATOM 659 C C . ASP A 1 88 ? -25.673 -1.713 -0.098 1.00 88.88 88 ASP A C 1
ATOM 661 O O . ASP A 1 88 ? -26.757 -1.956 -0.624 1.00 88.88 88 ASP A O 1
ATOM 665 N N . GLN A 1 89 ? -24.534 -2.266 -0.519 1.00 88.56 89 GLN A N 1
ATOM 666 C CA . GLN A 1 89 ? -24.440 -3.231 -1.619 1.00 88.56 89 GLN A CA 1
ATOM 667 C C . GLN A 1 89 ? -24.900 -4.654 -1.255 1.00 88.56 89 GLN A C 1
ATOM 669 O O . GLN A 1 89 ? -24.964 -5.497 -2.141 1.00 88.56 89 GLN A O 1
ATOM 674 N N . GLY A 1 90 ? -25.180 -4.958 0.018 1.00 84.69 90 GLY A N 1
ATOM 675 C CA . GLY A 1 90 ? -25.610 -6.296 0.454 1.00 84.69 90 GLY A CA 1
ATOM 676 C C . GLY A 1 90 ? -24.502 -7.359 0.513 1.00 84.69 90 GLY A C 1
ATOM 677 O O . GLY A 1 90 ? -24.778 -8.513 0.831 1.00 84.69 90 GLY A O 1
ATOM 678 N N . ARG A 1 91 ? -23.234 -6.987 0.297 1.00 83.94 91 ARG A N 1
ATOM 679 C CA . ARG A 1 91 ? -22.104 -7.934 0.195 1.00 83.94 91 ARG A CA 1
ATOM 680 C C . ARG A 1 91 ? -21.802 -8.699 1.484 1.00 83.94 91 ARG A C 1
ATOM 682 O O . ARG A 1 91 ? -21.189 -9.760 1.438 1.00 83.94 91 ARG A O 1
ATOM 689 N N . PHE A 1 92 ? -22.196 -8.157 2.635 1.00 80.62 92 PHE A N 1
ATOM 690 C CA . PHE A 1 92 ? -22.026 -8.828 3.924 1.00 80.62 92 PHE A CA 1
ATOM 691 C C . PHE A 1 92 ? -22.980 -10.016 4.099 1.00 80.62 92 PHE A C 1
ATOM 693 O O . PHE A 1 92 ? -22.556 -11.031 4.636 1.00 80.62 92 PHE A O 1
ATOM 700 N N . ALA A 1 93 ? -24.212 -9.932 3.584 1.00 80.56 93 ALA A N 1
ATOM 701 C CA . ALA A 1 93 ? -25.163 -11.044 3.632 1.00 80.56 93 ALA A CA 1
ATOM 702 C C . ALA A 1 93 ? -24.694 -12.212 2.747 1.00 80.56 93 ALA A C 1
ATOM 704 O O . ALA A 1 93 ? -24.663 -13.357 3.185 1.00 80.56 93 ALA A O 1
ATOM 705 N N . GLU A 1 94 ? -24.219 -11.904 1.536 1.00 78.44 94 GLU A N 1
ATOM 706 C CA . GLU A 1 94 ? -23.633 -12.899 0.624 1.00 78.44 94 GLU A CA 1
ATOM 707 C C . GLU A 1 94 ? -22.403 -13.590 1.238 1.00 78.44 94 GLU A C 1
ATOM 709 O O . GLU A 1 94 ? -22.183 -14.788 1.059 1.00 78.44 94 GLU A O 1
ATOM 714 N N . ALA A 1 95 ? -21.583 -12.837 1.978 1.00 75.75 95 ALA A N 1
ATOM 715 C CA . ALA A 1 95 ? -20.392 -13.375 2.622 1.00 75.75 95 ALA A CA 1
ATOM 716 C C . ALA A 1 95 ? -20.714 -14.260 3.836 1.00 75.75 95 ALA A C 1
ATOM 718 O O . ALA A 1 95 ? -20.018 -15.255 4.035 1.00 75.75 95 ALA A O 1
ATOM 719 N N . GLU A 1 96 ? -21.752 -13.945 4.618 1.00 72.62 96 GLU A N 1
ATOM 720 C CA . GLU A 1 96 ? -22.227 -14.820 5.702 1.00 72.62 96 GLU A CA 1
ATOM 721 C C . GLU A 1 96 ? -22.675 -16.183 5.156 1.00 72.62 96 GLU A C 1
ATOM 723 O O . GLU A 1 96 ? -22.258 -17.225 5.670 1.00 72.62 96 GLU A O 1
ATOM 728 N N . GLU A 1 97 ? -23.448 -16.192 4.066 1.00 72.00 97 GLU A N 1
ATOM 729 C CA . GLU A 1 97 ? -23.880 -17.424 3.394 1.00 72.00 97 GLU A CA 1
ATOM 730 C C . GLU A 1 97 ? -22.690 -18.228 2.845 1.00 72.00 97 GLU A C 1
ATOM 732 O O . GLU A 1 97 ? -22.615 -19.449 3.022 1.00 72.00 97 GLU A O 1
ATOM 737 N N . ALA A 1 98 ? -21.714 -17.550 2.233 1.00 72.00 98 ALA A N 1
ATOM 738 C CA . ALA A 1 98 ? -20.503 -18.190 1.727 1.00 72.00 98 ALA A CA 1
ATOM 739 C C . ALA A 1 98 ? -19.620 -18.773 2.849 1.00 72.00 98 ALA A C 1
ATOM 741 O O . ALA A 1 98 ? -19.027 -19.838 2.666 1.00 72.00 98 ALA A O 1
ATOM 742 N N . MET A 1 99 ? -19.532 -18.118 4.014 1.00 65.31 99 MET A N 1
ATOM 743 C CA . MET A 1 99 ? -18.772 -18.624 5.167 1.00 65.31 99 MET A CA 1
ATOM 744 C C . MET A 1 99 ? -19.434 -19.846 5.815 1.00 65.31 99 MET A C 1
ATOM 746 O O . MET A 1 99 ? -18.737 -20.819 6.117 1.00 65.31 99 MET A O 1
ATOM 750 N N . LEU A 1 100 ? -20.768 -19.849 5.926 1.00 66.19 100 LEU A N 1
ATOM 751 C CA . LEU A 1 100 ? -21.552 -21.005 6.381 1.00 66.19 100 LEU A CA 1
ATOM 752 C C . LEU A 1 100 ? -21.344 -22.234 5.482 1.00 66.19 100 LEU A C 1
ATOM 754 O O . LEU A 1 100 ? -21.215 -23.349 5.987 1.00 66.19 100 LEU A O 1
ATOM 758 N N . ALA A 1 101 ? -21.241 -22.042 4.163 1.00 65.56 101 ALA A N 1
ATOM 759 C CA . ALA A 1 101 ? -20.976 -23.125 3.212 1.00 65.56 101 ALA A CA 1
ATOM 760 C C . ALA A 1 101 ? -19.565 -23.738 3.346 1.00 65.56 101 ALA A C 1
ATOM 762 O O . ALA A 1 101 ? -19.368 -24.910 3.026 1.00 65.56 101 ALA A O 1
ATOM 763 N N . VAL A 1 102 ? -18.587 -22.965 3.828 1.00 66.94 102 VAL A N 1
ATOM 764 C CA . VAL A 1 102 ? -17.199 -23.411 4.065 1.00 66.94 102 VAL A CA 1
ATOM 765 C C . VAL A 1 102 ? -17.031 -24.048 5.458 1.00 66.94 102 VAL A C 1
ATOM 767 O O . VAL A 1 102 ? -15.988 -24.630 5.750 1.00 66.94 102 VAL A O 1
ATOM 770 N N . GLY A 1 103 ? -18.067 -24.005 6.304 1.00 57.38 103 GLY A N 1
ATOM 771 C CA . GLY A 1 103 ? -18.054 -24.598 7.644 1.00 57.38 103 GLY A CA 1
ATOM 772 C C . GLY A 1 103 ? -17.306 -23.769 8.693 1.00 57.38 103 GLY A C 1
ATOM 773 O O . GLY A 1 103 ? -16.985 -24.299 9.754 1.00 57.38 103 GLY A O 1
ATOM 774 N N . LEU A 1 104 ? -17.022 -22.489 8.417 1.00 57.09 104 LEU A N 1
ATOM 775 C CA . LEU A 1 104 ? -16.543 -21.537 9.423 1.00 57.09 104 LEU A CA 1
ATOM 776 C C . LEU A 1 104 ? -17.768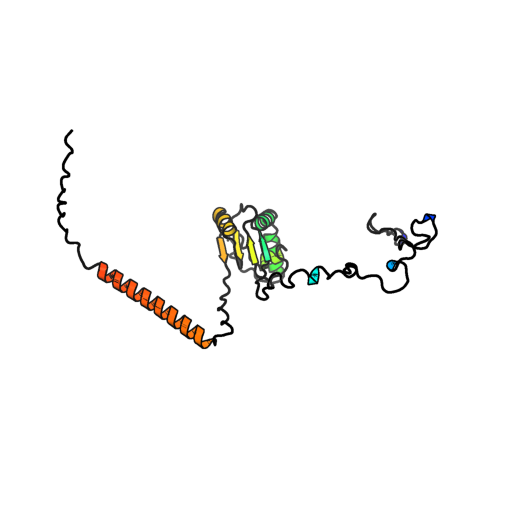 -20.928 10.120 1.00 57.09 104 LEU A C 1
ATOM 778 O O . LEU A 1 104 ? -18.612 -20.322 9.455 1.00 57.09 104 LEU A O 1
ATOM 782 N N . SER A 1 105 ? -17.900 -21.111 11.436 1.00 47.81 105 SER A N 1
ATOM 783 C CA . SER A 1 105 ? -19.035 -20.566 12.180 1.00 47.81 105 SER A CA 1
ATOM 784 C C . SER A 1 105 ? -18.873 -19.059 12.374 1.00 47.81 105 SER A C 1
ATOM 786 O O . SER A 1 105 ? -18.020 -18.583 13.116 1.00 47.81 105 SER A O 1
ATOM 788 N N . VAL A 1 106 ? -19.735 -18.284 11.716 1.00 53.94 106 VAL A N 1
ATOM 789 C CA . VAL A 1 106 ? -20.045 -16.925 12.160 1.00 53.94 106 VAL A CA 1
ATOM 790 C C . VAL A 1 106 ? -21.117 -17.079 13.233 1.00 53.94 106 VAL A C 1
ATOM 792 O O . VAL A 1 106 ? -22.311 -17.102 12.935 1.00 53.94 106 VAL A O 1
ATOM 795 N N . ASP A 1 107 ? -20.697 -17.269 14.483 1.00 46.16 107 ASP A N 1
ATOM 796 C CA . ASP A 1 107 ? -21.609 -17.329 15.627 1.00 46.16 107 ASP A CA 1
ATOM 797 C C . ASP A 1 107 ? -22.135 -15.916 15.925 1.00 46.16 107 ASP A C 1
ATOM 799 O O . ASP A 1 107 ? -21.643 -15.191 16.787 1.00 46.16 107 ASP A O 1
ATOM 803 N N . GLY A 1 108 ? -23.114 -15.487 15.129 1.00 54.94 108 GLY A N 1
ATOM 804 C CA . GLY A 1 108 ? -23.852 -14.245 15.314 1.00 54.94 108 GLY A CA 1
ATOM 805 C C . GLY A 1 108 ? -25.271 -14.519 15.829 1.00 54.94 108 GLY A C 1
ATOM 806 O O . GLY A 1 108 ? -25.923 -15.454 15.352 1.00 54.94 108 GLY A O 1
ATOM 807 N N . PRO A 1 109 ? -25.804 -13.720 16.772 1.00 51.41 109 PRO A N 1
ATOM 808 C CA . PRO A 1 109 ? -27.205 -13.822 17.168 1.00 51.41 109 PRO A CA 1
ATOM 809 C C . PRO A 1 109 ? -28.125 -13.557 15.963 1.00 51.41 109 PRO A C 1
ATOM 811 O O . PRO A 1 109 ? -28.186 -12.445 15.436 1.00 51.41 109 PRO A O 1
ATOM 814 N N . LYS A 1 110 ? -28.857 -14.588 15.517 1.00 43.41 110 LYS A N 1
ATOM 815 C CA . LYS A 1 110 ? -29.834 -14.495 14.419 1.00 43.41 110 LYS A CA 1
ATOM 816 C C . LYS A 1 110 ? -30.970 -13.544 14.816 1.00 43.41 110 LYS A C 1
ATOM 818 O O . LYS A 1 110 ? -31.829 -13.908 15.612 1.00 43.41 110 LYS A O 1
ATOM 823 N N . GLY A 1 111 ? -30.953 -12.328 14.264 1.00 47.69 111 GLY A N 1
ATOM 824 C CA . GLY A 1 111 ? -31.930 -11.259 14.531 1.00 47.69 111 GLY A CA 1
ATOM 825 C C . GLY A 1 111 ? -31.342 -9.959 15.104 1.00 47.69 111 GLY A C 1
ATOM 826 O O . GLY A 1 111 ? -32.095 -9.024 15.369 1.00 47.69 111 GLY A O 1
ATOM 827 N N . ALA A 1 112 ? -30.022 -9.892 15.300 1.00 59.88 112 ALA A N 1
ATOM 828 C CA . ALA A 1 112 ? -29.296 -8.731 15.821 1.00 59.88 112 ALA A CA 1
ATOM 829 C C . ALA A 1 112 ? -28.850 -7.740 14.717 1.00 59.88 112 ALA A C 1
ATOM 831 O O . ALA A 1 112 ? -28.885 -8.088 13.533 1.00 59.88 112 ALA A O 1
ATOM 832 N N . PRO A 1 113 ? -28.427 -6.503 15.069 1.00 67.50 113 PRO A N 1
ATOM 833 C CA . PRO A 1 113 ? -27.719 -5.620 14.136 1.00 67.50 113 PRO A CA 1
ATOM 834 C C . PRO A 1 113 ? -26.534 -6.344 13.480 1.00 67.50 113 PRO A C 1
ATOM 836 O O . PRO A 1 113 ? -25.879 -7.159 14.122 1.00 67.50 113 PRO A O 1
ATOM 839 N N . LEU A 1 114 ? -26.263 -6.033 12.207 1.00 78.56 114 LEU A N 1
ATOM 840 C CA . LEU A 1 114 ? -25.223 -6.686 11.404 1.00 78.56 114 LEU A CA 1
ATOM 841 C C . LEU A 1 114 ? -23.864 -6.669 12.127 1.00 78.56 114 LEU A C 1
ATOM 843 O O . LEU A 1 114 ? -23.318 -5.591 12.393 1.00 78.56 114 LEU A O 1
ATOM 847 N N . THR A 1 115 ? -23.336 -7.862 12.414 1.00 83.81 115 THR A N 1
ATOM 848 C CA . THR A 1 115 ? -22.072 -8.075 13.130 1.00 83.81 115 THR A CA 1
ATOM 849 C C . THR A 1 115 ? -20.902 -8.077 12.156 1.00 83.81 115 THR A C 1
ATOM 851 O O . THR A 1 115 ? -20.744 -8.980 11.342 1.00 83.81 115 THR A O 1
ATOM 854 N N . VAL A 1 116 ? -20.040 -7.072 12.253 1.00 86.44 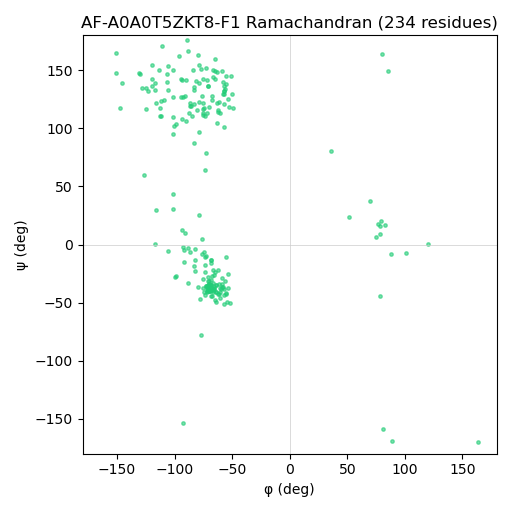116 VAL A N 1
ATOM 855 C CA . VAL A 1 116 ? -18.861 -6.896 11.408 1.00 86.44 116 VAL A CA 1
ATOM 856 C C . VAL A 1 116 ? -17.622 -7.347 12.180 1.00 86.44 116 VAL A C 1
ATOM 858 O O . VAL A 1 116 ? -17.030 -6.571 12.930 1.00 86.44 116 VAL A O 1
ATOM 861 N N . ASN A 1 117 ? -17.229 -8.604 11.963 1.00 88.69 117 ASN A N 1
ATOM 862 C CA . ASN A 1 117 ? -16.006 -9.205 12.509 1.00 88.69 117 ASN A CA 1
ATOM 863 C C . ASN A 1 117 ? -14.846 -9.157 11.501 1.00 88.69 117 ASN A C 1
ATOM 865 O O . ASN A 1 117 ? -15.052 -9.034 10.290 1.00 88.69 117 ASN A O 1
ATOM 869 N N . GLY A 1 118 ? -13.610 -9.334 11.983 1.00 85.25 118 GLY A N 1
ATOM 870 C CA . GLY A 1 118 ? -12.412 -9.395 11.134 1.00 85.25 118 GLY A CA 1
ATOM 871 C C . GLY A 1 118 ? -12.471 -10.488 10.057 1.00 85.25 118 GLY A C 1
ATOM 872 O O . GLY A 1 118 ? -12.060 -10.260 8.918 1.00 85.25 118 GLY A O 1
ATOM 873 N N . GLU A 1 119 ? -13.036 -11.652 10.383 1.00 85.50 119 GLU A N 1
ATOM 874 C CA . GLU A 1 119 ? -13.230 -12.744 9.423 1.00 85.50 119 GLU A CA 1
ATOM 875 C C . GLU A 1 119 ? -14.213 -12.362 8.320 1.00 85.50 119 GLU A C 1
ATOM 877 O O . GLU A 1 119 ? -13.891 -12.488 7.138 1.00 85.50 119 GLU A O 1
ATOM 882 N N . LEU A 1 120 ? -15.361 -11.797 8.697 1.00 87.31 120 LEU A N 1
ATOM 883 C CA . LEU A 1 120 ? -16.374 -11.349 7.749 1.00 87.31 120 LEU A CA 1
ATOM 884 C C . LEU A 1 120 ? -15.823 -10.252 6.823 1.00 87.31 120 LEU A C 1
ATOM 886 O O . LEU A 1 120 ? -15.990 -10.316 5.605 1.00 87.31 120 LEU A O 1
ATOM 890 N N . LEU A 1 121 ? -15.064 -9.296 7.370 1.00 88.38 121 LEU A N 1
ATOM 891 C CA . LEU A 1 121 ? -14.355 -8.282 6.581 1.00 88.38 121 LEU A CA 1
ATOM 892 C C . LEU A 1 121 ? -13.369 -8.900 5.576 1.00 88.38 121 LEU A C 1
ATOM 894 O O . LEU A 1 121 ? -13.201 -8.366 4.474 1.00 88.38 121 LEU A O 1
ATOM 898 N N . ARG A 1 122 ? -12.729 -10.026 5.914 1.00 89.06 122 ARG A N 1
ATOM 899 C CA . ARG A 1 122 ? -11.871 -10.761 4.976 1.00 89.06 122 ARG A CA 1
ATOM 900 C C . ARG A 1 122 ? -12.674 -11.504 3.912 1.00 89.06 122 ARG A C 1
ATOM 902 O O . ARG A 1 122 ? -12.273 -11.451 2.753 1.00 89.06 122 ARG A O 1
ATOM 909 N N . ALA A 1 123 ? -13.772 -12.173 4.261 1.00 85.69 123 ALA A N 1
ATOM 910 C CA . ALA A 1 123 ? -14.613 -12.870 3.279 1.00 85.69 123 ALA A CA 1
ATOM 911 C C . ALA A 1 123 ? -15.192 -11.906 2.240 1.00 85.69 123 ALA A C 1
ATOM 913 O O . ALA A 1 123 ? -15.164 -12.180 1.042 1.00 85.69 123 ALA A O 1
ATOM 914 N N . VAL A 1 124 ? -15.615 -10.727 2.691 1.00 87.25 124 VAL A N 1
ATOM 915 C CA . VAL A 1 124 ? -16.061 -9.641 1.817 1.00 87.25 124 VAL A CA 1
ATOM 916 C C . VAL A 1 124 ? -14.918 -9.066 0.954 1.00 87.25 124 VAL A C 1
ATOM 918 O O . VAL A 1 124 ? -15.159 -8.471 -0.101 1.00 87.25 124 VAL A O 1
ATOM 921 N N . GLY A 1 125 ? -13.661 -9.245 1.371 1.00 87.62 125 GLY A N 1
ATOM 922 C CA . GLY A 1 125 ? -12.476 -8.714 0.692 1.00 87.62 125 GLY A CA 1
ATOM 923 C C . GLY A 1 125 ? -12.158 -7.256 1.039 1.00 87.62 125 GLY A C 1
ATOM 924 O O . GLY A 1 125 ? -11.395 -6.609 0.323 1.00 87.62 125 GLY A O 1
ATOM 925 N N . LEU A 1 126 ? -12.726 -6.726 2.130 1.00 89.75 126 LEU A N 1
ATOM 926 C CA . LEU A 1 126 ? -12.351 -5.418 2.688 1.00 89.75 126 LEU A CA 1
ATOM 927 C C . LEU A 1 126 ? -10.958 -5.455 3.334 1.00 89.75 126 LEU A C 1
ATOM 929 O O . LEU A 1 126 ? -10.271 -4.435 3.363 1.00 89.75 126 LEU A O 1
ATOM 933 N N . ILE A 1 127 ? -10.550 -6.629 3.822 1.00 90.88 127 ILE A N 1
ATOM 934 C CA . ILE A 1 127 ? -9.238 -6.904 4.414 1.00 90.88 127 ILE A CA 1
ATOM 935 C C . ILE A 1 127 ? -8.528 -7.986 3.602 1.00 90.88 127 ILE A C 1
ATOM 937 O O . ILE A 1 127 ? -9.128 -9.006 3.262 1.00 90.88 127 ILE A O 1
ATOM 941 N N . GLY A 1 128 ? -7.231 -7.798 3.334 1.00 85.94 128 GLY A N 1
ATOM 942 C CA . GLY A 1 128 ? -6.441 -8.779 2.584 1.00 85.94 128 GLY A CA 1
ATOM 943 C C . GLY A 1 128 ? -5.977 -9.977 3.421 1.00 85.94 128 GLY A C 1
ATOM 944 O O . GLY A 1 128 ? -5.914 -11.104 2.927 1.00 85.94 128 GLY A O 1
ATOM 945 N N . THR A 1 129 ? -5.636 -9.759 4.696 1.00 87.06 129 THR A N 1
ATOM 946 C CA . THR A 1 129 ? -5.053 -10.796 5.566 1.00 87.06 129 THR A CA 1
ATOM 947 C C . THR A 1 129 ? -5.486 -10.656 7.022 1.00 87.06 129 THR A C 1
ATOM 949 O O . THR A 1 129 ? -5.425 -9.557 7.557 1.00 87.06 129 THR A O 1
ATOM 952 N N . LEU A 1 130 ? -5.776 -11.780 7.690 1.00 87.69 130 LEU A N 1
ATOM 953 C CA . LEU A 1 130 ? -6.051 -11.844 9.141 1.00 87.69 130 LEU A CA 1
ATOM 954 C C . LEU A 1 130 ? -4.781 -11.894 10.008 1.00 87.69 130 LEU A C 1
ATOM 956 O O . LEU A 1 130 ? -4.854 -11.882 11.226 1.00 87.69 130 LEU A O 1
ATOM 960 N N . ARG A 1 131 ? -3.589 -11.954 9.399 1.00 88.44 131 ARG A N 1
ATOM 961 C CA . ARG A 1 131 ? -2.310 -12.000 10.134 1.00 88.44 131 ARG A CA 1
ATOM 962 C C . ARG A 1 131 ? -1.997 -10.690 10.869 1.00 88.44 131 ARG A C 1
ATOM 964 O O . ARG A 1 131 ? -1.074 -10.638 11.677 1.00 88.44 131 ARG A O 1
ATOM 971 N N . ARG A 1 132 ? -2.692 -9.611 10.516 1.00 90.19 132 ARG A N 1
ATOM 972 C CA . ARG A 1 132 ? -2.482 -8.268 11.049 1.00 90.19 132 ARG A CA 1
ATOM 973 C C . ARG A 1 132 ? -3.754 -7.837 11.777 1.00 90.19 132 ARG A C 1
ATOM 975 O O . ARG A 1 132 ? -4.829 -8.093 11.239 1.00 90.19 132 ARG A O 1
ATOM 982 N N . PRO A 1 133 ? -3.634 -7.174 12.938 1.00 91.62 133 PRO A N 1
ATOM 983 C CA . PRO A 1 133 ? -4.795 -6.704 13.684 1.00 91.62 133 PRO A CA 1
ATOM 984 C C . PRO A 1 133 ? -5.545 -5.633 12.894 1.00 91.62 133 PRO A C 1
ATOM 986 O O . PRO A 1 133 ? -4.944 -4.868 12.132 1.00 91.62 133 PRO A O 1
ATOM 989 N N . VAL A 1 134 ? -6.852 -5.558 13.083 1.00 93.50 134 VAL A N 1
ATOM 990 C CA . VAL A 1 134 ? -7.760 -4.667 12.368 1.00 93.50 134 VAL A CA 1
ATOM 991 C C . VAL A 1 134 ? -7.943 -3.373 13.147 1.00 93.50 134 VAL A C 1
ATOM 993 O O . VAL A 1 134 ? -8.326 -3.366 14.315 1.00 93.50 134 VAL A O 1
ATOM 996 N N . LYS A 1 135 ? -7.708 -2.247 12.473 1.00 94.50 135 LYS A N 1
ATOM 997 C CA . LYS A 1 135 ? -7.986 -0.915 13.001 1.00 94.50 135 LYS A CA 1
ATOM 998 C C . LYS A 1 135 ? -9.054 -0.212 12.177 1.00 94.50 135 LYS A C 1
ATOM 1000 O O . LYS A 1 135 ? -8.855 0.057 10.990 1.00 94.50 135 LYS A O 1
ATOM 1005 N N . VAL A 1 136 ? -10.143 0.164 12.838 1.00 95.31 136 VAL A N 1
ATOM 1006 C CA . VAL A 1 136 ? -11.252 0.906 12.236 1.00 95.31 136 VAL A CA 1
ATOM 1007 C C . VAL A 1 136 ? -11.030 2.411 12.397 1.00 95.31 136 VAL A C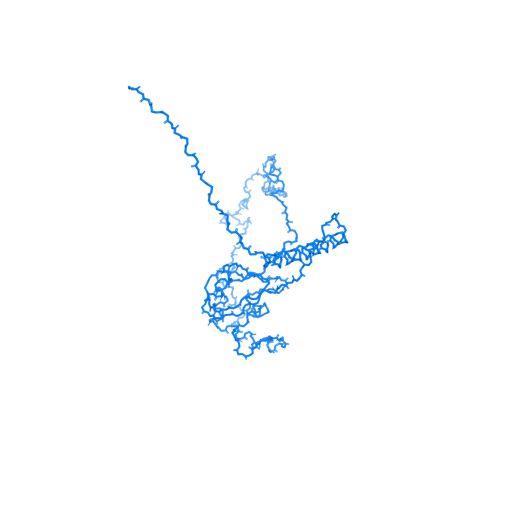 1
ATOM 1009 O O . VAL A 1 136 ? -10.768 2.916 13.494 1.00 95.31 136 VAL A O 1
ATOM 1012 N N . LEU A 1 137 ? -11.117 3.137 11.283 1.00 96.19 137 LEU A N 1
ATOM 1013 C CA . LEU A 1 137 ? -10.930 4.582 11.190 1.00 96.19 137 LEU A CA 1
ATOM 1014 C C . LEU A 1 137 ? -12.230 5.301 10.817 1.00 96.19 137 LEU A C 1
ATOM 1016 O O . LEU A 1 137 ? -13.047 4.794 10.052 1.00 96.19 137 LEU A O 1
ATOM 1020 N N . GLY A 1 138 ? -12.376 6.542 11.281 1.00 94.00 138 GLY A N 1
ATOM 1021 C CA . GLY A 1 138 ? -13.574 7.367 11.088 1.00 94.00 138 GLY A CA 1
ATOM 1022 C C . GLY A 1 138 ? -13.718 8.047 9.719 1.00 94.00 138 GLY A C 1
ATOM 1023 O O . GLY A 1 138 ? -14.336 9.107 9.648 1.00 94.00 138 GLY A O 1
ATOM 1024 N N . GLY A 1 139 ? -13.122 7.525 8.642 1.00 93.81 139 GLY A N 1
ATOM 1025 C CA . GLY A 1 139 ? -13.300 8.084 7.295 1.00 93.81 139 GLY A CA 1
ATOM 1026 C C . GLY A 1 139 ? -14.664 7.717 6.697 1.00 93.81 139 GLY A C 1
ATOM 1027 O O . GLY A 1 139 ? -14.995 6.536 6.641 1.00 93.81 139 GLY A O 1
ATOM 1028 N N . GLY A 1 140 ? -15.431 8.704 6.224 1.00 92.56 140 GLY A N 1
ATOM 1029 C CA . GLY A 1 140 ? -16.787 8.515 5.681 1.00 92.56 140 GLY A CA 1
ATOM 1030 C C . GLY A 1 140 ? -17.903 8.606 6.730 1.00 92.56 140 GLY A C 1
ATOM 1031 O O . GLY A 1 140 ? -17.661 9.044 7.860 1.00 92.56 140 GLY A O 1
ATOM 1032 N N . GLU A 1 141 ? -19.116 8.222 6.336 1.00 87.62 141 GLU A N 1
ATOM 1033 C CA . GLU A 1 141 ? -20.344 8.294 7.141 1.00 87.62 141 GLU A CA 1
ATOM 1034 C C . GLU A 1 141 ? -20.952 6.900 7.333 1.00 87.62 141 GLU A C 1
ATOM 1036 O O . GLU A 1 141 ? -20.710 5.996 6.535 1.00 87.62 141 GLU A O 1
ATOM 1041 N N . VAL A 1 142 ? -21.705 6.725 8.421 1.00 88.38 142 VAL A N 1
ATOM 1042 C CA . VAL A 1 142 ? -22.396 5.475 8.757 1.00 88.38 142 VAL A CA 1
ATOM 1043 C C . VAL A 1 142 ? -23.867 5.804 8.951 1.00 88.38 142 VAL A C 1
ATOM 1045 O O . VAL A 1 142 ? -24.211 6.573 9.843 1.00 88.38 142 VAL A O 1
ATOM 1048 N N . SER A 1 143 ? -24.726 5.247 8.101 1.00 83.50 143 SER A N 1
ATOM 1049 C CA . SER A 1 143 ? -26.176 5.483 8.137 1.00 83.50 143 SER A CA 1
ATOM 1050 C C . SER A 1 143 ? -26.943 4.367 8.856 1.00 83.50 143 SER A C 1
ATOM 1052 O O . SER A 1 143 ? -28.020 4.600 9.403 1.00 83.50 143 SER A O 1
ATOM 1054 N N . ARG A 1 144 ? -26.394 3.146 8.864 1.00 86.00 144 ARG A N 1
ATOM 1055 C CA . ARG A 1 144 ? -27.017 1.951 9.446 1.00 86.00 144 ARG A CA 1
ATOM 1056 C C . ARG A 1 144 ? -26.428 1.625 10.816 1.00 86.00 144 ARG A C 1
ATOM 1058 O O . ARG A 1 144 ? -25.250 1.849 11.073 1.00 86.00 144 ARG A O 1
ATOM 1065 N N . ARG A 1 145 ? -27.245 1.017 11.677 1.00 87.94 145 ARG A N 1
ATOM 1066 C CA . ARG A 1 145 ? -26.807 0.484 12.974 1.00 87.94 145 ARG A CA 1
ATOM 1067 C C . ARG A 1 145 ? -25.956 -0.762 12.743 1.00 87.94 145 ARG A C 1
ATOM 1069 O O . ARG A 1 145 ? -26.472 -1.769 12.263 1.00 87.94 145 ARG A O 1
ATOM 1076 N N . LEU A 1 146 ? -24.670 -0.679 13.068 1.00 88.25 146 LEU A N 1
ATOM 1077 C CA . LEU A 1 146 ? -23.702 -1.765 12.901 1.00 88.25 146 LEU A CA 1
ATOM 1078 C C . LEU A 1 146 ? -23.109 -2.155 14.249 1.00 88.25 146 LEU A C 1
ATOM 1080 O O . LEU A 1 146 ? -22.826 -1.290 15.080 1.00 88.25 146 LEU A O 1
ATOM 1084 N N . PHE A 1 147 ? -22.882 -3.449 14.438 1.00 90.44 147 PHE A N 1
ATOM 1085 C CA . PHE A 1 147 ? -22.088 -3.955 15.545 1.00 90.44 147 PHE A CA 1
ATOM 1086 C C . PHE A 1 147 ? -20.699 -4.302 15.018 1.00 90.44 147 PHE A C 1
ATOM 1088 O O . PHE A 1 147 ? -20.563 -5.222 14.220 1.00 90.44 147 PHE A O 1
ATOM 1095 N N . ILE A 1 148 ? -19.674 -3.532 15.383 1.00 91.06 148 ILE A N 1
ATOM 1096 C CA . ILE A 1 148 ? -18.326 -3.690 14.818 1.00 91.06 148 ILE A CA 1
ATOM 1097 C C . ILE A 1 148 ? -17.383 -4.204 15.896 1.00 91.06 148 ILE A C 1
ATOM 1099 O O . ILE A 1 148 ? -17.208 -3.553 16.928 1.00 91.06 148 ILE A O 1
ATOM 1103 N N . VAL A 1 149 ? -16.738 -5.335 15.614 1.00 90.94 149 VAL A N 1
ATOM 1104 C CA . VAL A 1 149 ? -15.744 -5.961 16.484 1.00 90.94 149 VAL A CA 1
ATOM 1105 C C . VAL A 1 149 ? -14.375 -5.883 15.804 1.00 90.94 149 VAL A C 1
ATOM 1107 O O . VAL A 1 149 ? -14.177 -6.426 14.714 1.00 90.94 149 VAL A O 1
ATOM 1110 N N . ALA A 1 150 ? -13.423 -5.179 16.420 1.00 91.50 150 ALA A N 1
ATOM 1111 C CA . ALA A 1 150 ? -12.064 -5.019 15.888 1.00 91.50 150 ALA A CA 1
ATOM 1112 C C . ALA A 1 150 ? -11.024 -4.838 17.004 1.00 91.50 150 ALA A C 1
ATOM 1114 O O . ALA A 1 150 ? -11.374 -4.510 18.131 1.00 91.50 150 ALA A O 1
ATOM 1115 N N . ASP A 1 151 ? -9.735 -4.989 16.690 1.00 91.75 151 ASP A N 1
ATOM 1116 C CA . ASP A 1 151 ? -8.646 -4.831 17.667 1.00 91.75 151 ASP A CA 1
ATOM 1117 C C . ASP A 1 151 ? -8.449 -3.372 18.113 1.00 91.75 151 ASP A C 1
ATOM 1119 O O . ASP A 1 151 ? -8.008 -3.096 19.224 1.00 91.75 151 ASP A O 1
ATOM 1123 N N . ALA A 1 152 ? -8.728 -2.400 17.237 1.00 92.75 152 ALA A N 1
ATOM 1124 C CA . ALA A 1 152 ? -8.555 -0.986 17.560 1.00 92.75 152 ALA A CA 1
ATOM 1125 C C . ALA A 1 152 ? -9.528 -0.066 16.811 1.00 92.75 152 ALA A C 1
ATOM 1127 O O . ALA A 1 152 ? -9.833 -0.263 15.637 1.00 92.75 152 ALA A O 1
ATOM 1128 N N . PHE A 1 153 ? -9.919 1.037 17.456 1.00 94.69 153 PHE A N 1
ATOM 1129 C CA . PHE A 1 153 ? -10.763 2.084 16.866 1.00 94.69 153 PHE A CA 1
ATOM 1130 C C . PHE A 1 153 ? -10.150 3.468 17.077 1.00 94.69 153 PHE A C 1
ATOM 1132 O O . PHE A 1 153 ? -9.526 3.735 18.106 1.00 94.69 153 PHE A O 1
ATOM 1139 N N . THR A 1 154 ? -10.344 4.383 16.125 1.00 95.94 154 THR A N 1
ATOM 1140 C CA . THR A 1 154 ? -10.110 5.815 16.379 1.00 95.94 154 THR A CA 1
ATOM 1141 C C . THR A 1 154 ? -11.269 6.437 17.149 1.00 95.94 154 THR A C 1
ATOM 1143 O O . THR A 1 154 ? -12.406 5.993 17.015 1.00 95.94 154 THR A O 1
ATOM 1146 N N . LYS A 1 155 ? -11.002 7.527 17.883 1.00 95.38 155 LYS A N 1
ATOM 1147 C CA . LYS A 1 155 ? -12.033 8.306 18.599 1.00 95.38 155 LYS A CA 1
ATOM 1148 C C . LYS A 1 155 ? -13.193 8.696 17.676 1.00 95.38 155 LYS A C 1
ATOM 1150 O O . LYS A 1 155 ? -14.331 8.322 17.915 1.00 95.38 155 LYS A O 1
ATOM 1155 N N . SER A 1 156 ? -12.851 9.271 16.522 1.00 95.69 156 SER A N 1
ATOM 1156 C CA . SER A 1 156 ? -13.810 9.652 15.481 1.00 95.69 156 SER A CA 1
ATOM 1157 C C . SER A 1 156 ? -14.587 8.487 14.865 1.00 95.69 156 SER A C 1
ATOM 1159 O O . SER A 1 156 ? -15.634 8.712 14.271 1.00 95.69 156 SER A O 1
ATOM 1161 N N . ALA A 1 157 ? -14.078 7.250 14.940 1.00 94.25 157 ALA A N 1
ATOM 1162 C CA . ALA A 1 157 ? -14.818 6.088 14.455 1.00 94.25 157 ALA A CA 1
ATOM 1163 C C . ALA A 1 157 ? -15.890 5.688 15.468 1.00 94.25 157 ALA A C 1
ATOM 1165 O O . ALA A 1 157 ? -17.033 5.492 15.074 1.00 94.25 157 ALA A O 1
ATOM 1166 N N . ARG A 1 158 ? -15.525 5.614 16.758 1.00 93.62 158 ARG A N 1
ATOM 1167 C CA . ARG A 1 158 ? -16.455 5.269 17.844 1.00 93.62 158 ARG A CA 1
ATOM 1168 C C . ARG A 1 158 ? -17.636 6.230 17.880 1.00 93.62 158 ARG A C 1
ATOM 1170 O O . ARG A 1 158 ? -18.766 5.786 17.749 1.00 93.62 158 ARG A O 1
ATOM 1177 N N . GLU A 1 159 ? -17.356 7.532 17.887 1.00 94.25 159 GLU A N 1
ATOM 1178 C CA . GLU A 1 159 ? -18.385 8.581 17.885 1.00 94.25 159 GLU A CA 1
ATO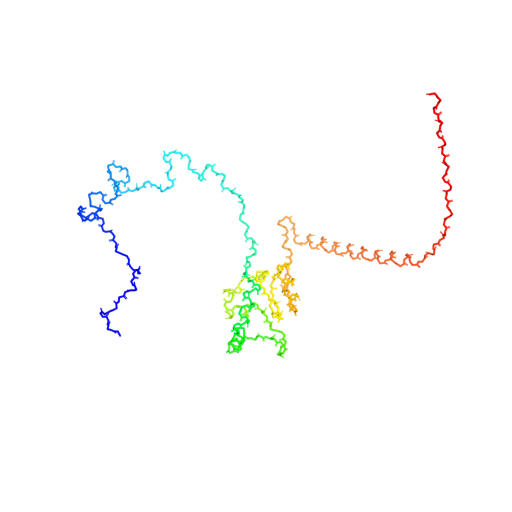M 1179 C C . GLU A 1 159 ? -19.358 8.439 16.705 1.00 94.25 159 GLU A C 1
ATOM 1181 O O . GLU A 1 159 ? -20.564 8.562 16.879 1.00 94.25 159 GLU A O 1
ATOM 1186 N N . LYS A 1 160 ? -18.858 8.136 15.499 1.00 93.25 160 LYS A N 1
ATOM 1187 C CA . LYS A 1 160 ? -19.704 7.958 14.307 1.00 93.25 160 LYS A CA 1
ATOM 1188 C C . LYS A 1 160 ? -20.542 6.682 14.350 1.00 93.25 160 LYS A C 1
ATOM 1190 O O . LYS A 1 160 ? -21.682 6.695 13.899 1.00 93.25 160 LYS A O 1
ATOM 1195 N N . ILE A 1 161 ? -19.981 5.590 14.864 1.00 92.12 161 ILE A N 1
ATOM 1196 C CA . ILE A 1 161 ? -20.690 4.312 15.004 1.00 92.12 161 ILE A CA 1
ATOM 1197 C C . ILE A 1 161 ? -21.791 4.449 16.062 1.00 92.12 161 ILE A C 1
ATOM 1199 O O . ILE A 1 161 ? -22.924 4.045 15.815 1.00 92.12 161 ILE A O 1
ATOM 1203 N N . GLU A 1 162 ? -21.485 5.076 17.197 1.00 92.56 162 GLU A N 1
ATOM 1204 C CA . GLU A 1 162 ? -22.437 5.333 18.282 1.00 92.56 162 GLU A CA 1
ATOM 1205 C C . GLU A 1 162 ? -23.524 6.330 17.859 1.00 92.56 162 GLU A C 1
ATOM 1207 O O . GLU A 1 162 ? -24.703 6.093 18.119 1.00 92.56 162 GLU A O 1
ATOM 1212 N N . ALA A 1 163 ? -23.170 7.392 17.123 1.00 93.19 163 ALA A N 1
ATOM 1213 C CA . ALA A 1 163 ? -24.136 8.347 16.571 1.00 93.19 163 ALA A CA 1
ATOM 1214 C C . ALA A 1 163 ? -25.119 7.690 15.587 1.00 93.19 163 ALA A C 1
ATOM 1216 O O . ALA A 1 163 ? -26.292 8.059 15.547 1.00 93.19 163 ALA A O 1
ATOM 1217 N N . ALA A 1 164 ? -24.669 6.686 14.829 1.00 89.88 164 ALA A N 1
ATOM 1218 C CA . ALA A 1 164 ? -25.533 5.877 13.970 1.00 89.88 164 ALA A CA 1
ATOM 1219 C C . ALA A 1 164 ? -26.409 4.878 14.758 1.00 89.88 164 ALA A C 1
ATOM 1221 O O . ALA A 1 164 ? -27.268 4.218 14.170 1.00 89.88 164 ALA A O 1
ATOM 1222 N N . GLY A 1 165 ? -26.215 4.754 16.078 1.00 87.12 165 GLY A N 1
ATOM 1223 C CA . GLY A 1 165 ? -26.886 3.787 16.951 1.00 87.12 165 GLY A CA 1
ATOM 1224 C C . GLY A 1 165 ? -26.289 2.378 16.885 1.00 87.12 165 GLY A C 1
ATOM 1225 O O . GLY A 1 165 ? -26.984 1.405 17.181 1.00 87.12 165 GLY A O 1
ATOM 1226 N N . GLY A 1 166 ? -25.042 2.260 16.425 1.00 88.31 166 GLY A N 1
ATOM 1227 C CA . GLY A 1 166 ? -24.247 1.037 16.445 1.00 88.31 166 GLY A CA 1
ATOM 1228 C C . GLY A 1 166 ? -23.436 0.878 17.733 1.00 88.31 166 GLY A C 1
ATOM 1229 O O . GLY A 1 166 ? -23.417 1.757 18.592 1.00 88.31 166 GLY A O 1
ATOM 1230 N N . THR A 1 167 ? -22.742 -0.249 17.864 1.00 89.56 167 THR A N 1
ATOM 1231 C CA . THR A 1 167 ? -21.874 -0.556 19.013 1.00 89.56 167 THR A CA 1
ATOM 1232 C C . THR A 1 167 ? -20.487 -0.978 18.525 1.00 89.56 167 THR A C 1
ATOM 1234 O O . THR A 1 167 ? -20.364 -1.745 17.570 1.00 89.56 167 THR A O 1
ATOM 1237 N N . ALA A 1 168 ? -19.434 -0.440 19.148 1.00 89.06 168 ALA A N 1
ATOM 1238 C CA . ALA A 1 168 ? -18.041 -0.731 18.810 1.00 89.06 168 ALA A CA 1
ATOM 1239 C C . ALA A 1 168 ? -17.383 -1.514 19.953 1.00 89.06 168 ALA A C 1
ATOM 1241 O O . ALA A 1 168 ? -17.162 -0.961 21.030 1.00 89.06 168 ALA A O 1
ATOM 1242 N N . GLN A 1 169 ? -17.070 -2.789 19.718 1.00 90.25 169 GLN A N 1
ATOM 1243 C CA . GLN A 1 169 ? -16.379 -3.644 20.683 1.00 90.25 169 GLN A CA 1
ATOM 1244 C C . GLN A 1 169 ? -14.926 -3.860 20.286 1.00 90.25 169 GLN A C 1
ATOM 1246 O O . GLN A 1 169 ? -14.607 -4.162 19.134 1.00 90.25 169 GLN A O 1
ATOM 1251 N N . ILE A 1 170 ? -14.046 -3.697 21.268 1.00 91.25 170 ILE A N 1
ATOM 1252 C CA . ILE A 1 170 ? -12.611 -3.897 21.113 1.00 91.25 170 ILE A CA 1
ATOM 1253 C C . ILE A 1 170 ? -12.290 -5.321 21.540 1.00 91.25 170 ILE A C 1
ATOM 1255 O O . ILE A 1 170 ? -12.644 -5.714 22.649 1.00 91.25 170 ILE A O 1
ATOM 1259 N N . ILE A 1 171 ? -11.611 -6.076 20.678 1.00 85.62 171 ILE A N 1
ATOM 1260 C CA . ILE A 1 171 ? -10.961 -7.320 21.097 1.00 85.62 171 ILE A CA 1
ATOM 1261 C C . ILE A 1 171 ? -9.663 -6.901 21.778 1.00 85.62 171 ILE A C 1
ATOM 1263 O O . ILE A 1 171 ? -8.674 -6.590 21.114 1.00 85.62 171 ILE A O 1
ATOM 1267 N N . GLU A 1 172 ? -9.683 -6.813 23.103 1.00 69.38 172 GLU A N 1
ATOM 1268 C CA . GLU A 1 172 ? -8.454 -6.633 23.862 1.00 69.38 172 GLU A CA 1
ATOM 1269 C C . GLU A 1 172 ? -7.717 -7.973 23.887 1.00 69.38 172 GLU A C 1
ATOM 1271 O O . GLU A 1 172 ? -8.190 -8.957 24.447 1.00 69.38 172 GLU A O 1
ATOM 1276 N N . PHE A 1 173 ? -6.556 -8.025 23.237 1.00 59.59 173 PHE A N 1
ATOM 1277 C CA . PHE A 1 173 ? -5.569 -9.043 23.557 1.00 59.59 173 PHE A CA 1
ATOM 1278 C C . PHE A 1 173 ? -4.836 -8.556 24.800 1.00 59.59 173 PHE A C 1
ATOM 1280 O O . PHE A 1 173 ? -4.170 -7.521 24.743 1.00 59.59 173 PHE A O 1
ATOM 1287 N N . GLU A 1 174 ? -4.964 -9.285 25.907 1.00 52.44 174 GLU A N 1
ATOM 1288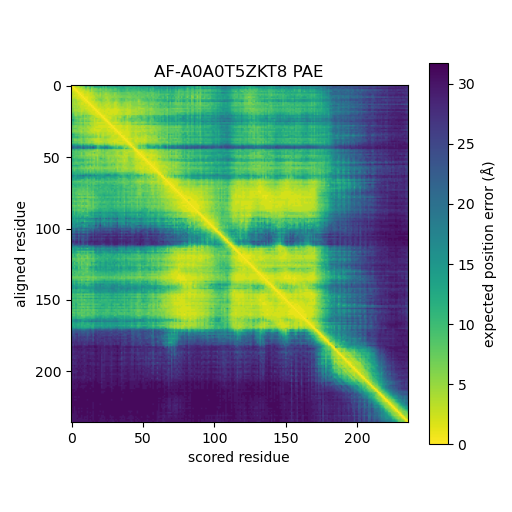 C CA . GLU A 1 174 ? -4.139 -9.074 27.093 1.00 52.44 174 GLU A CA 1
ATOM 1289 C C . GLU A 1 174 ? -2.668 -9.208 26.680 1.00 52.44 174 GLU A C 1
ATOM 1291 O O . GLU A 1 174 ? -2.153 -10.298 26.435 1.00 52.44 174 GLU A O 1
ATOM 1296 N N . SER A 1 175 ? -1.995 -8.074 26.497 1.00 52.19 175 SER A N 1
ATOM 1297 C CA . SER A 1 175 ? -0.558 -8.045 26.276 1.00 52.19 175 SER A CA 1
ATOM 1298 C C . SER A 1 175 ? 0.093 -7.683 27.595 1.00 52.19 175 SER A C 1
ATOM 1300 O O . SER A 1 175 ? 0.106 -6.510 27.975 1.00 52.19 175 SER A O 1
ATOM 1302 N N . GLU A 1 176 ? 0.639 -8.676 28.287 1.00 56.16 176 GLU A N 1
ATOM 1303 C CA . GLU A 1 176 ? 1.553 -8.406 29.390 1.00 56.16 176 GLU A CA 1
ATOM 1304 C C . GLU A 1 176 ? 2.718 -7.549 28.863 1.00 56.16 176 GLU A C 1
ATOM 1306 O O . GLU A 1 176 ? 3.254 -7.824 27.776 1.00 56.16 176 GLU A O 1
ATOM 1311 N N . PRO A 1 177 ? 3.106 -6.472 29.569 1.00 58.75 177 PRO A N 1
ATOM 1312 C CA . PRO A 1 177 ? 4.251 -5.684 29.158 1.00 58.75 177 PRO A CA 1
ATOM 1313 C C . PRO A 1 177 ? 5.492 -6.578 29.187 1.00 58.75 177 PRO A C 1
ATOM 1315 O O . PRO A 1 177 ? 5.837 -7.155 30.214 1.00 58.75 177 PRO A O 1
ATOM 1318 N N . LEU A 1 178 ? 6.181 -6.689 28.047 1.00 59.16 178 LEU A N 1
ATOM 1319 C CA . LEU A 1 178 ? 7.471 -7.372 28.008 1.00 59.16 178 LEU A CA 1
ATOM 1320 C C . LEU A 1 178 ? 8.419 -6.683 29.005 1.00 59.16 178 LEU A C 1
ATOM 1322 O O . LEU A 1 178 ? 8.527 -5.451 28.961 1.00 59.16 178 LEU A O 1
ATOM 1326 N N . PRO A 1 179 ? 9.119 -7.441 29.869 1.00 55.50 179 PRO A N 1
ATOM 1327 C CA . PRO A 1 179 ? 10.033 -6.859 30.840 1.00 55.50 179 PRO A CA 1
ATOM 1328 C C . PRO A 1 179 ? 11.108 -6.041 30.120 1.00 55.50 179 PRO A C 1
ATOM 1330 O O . PRO A 1 179 ? 11.603 -6.418 29.049 1.00 55.50 179 PRO A O 1
ATOM 1333 N N . ALA A 1 180 ? 11.460 -4.890 30.697 1.00 55.41 180 ALA A N 1
ATOM 1334 C CA . ALA A 1 180 ? 12.582 -4.102 30.211 1.00 55.41 180 ALA A CA 1
ATOM 1335 C C . ALA A 1 180 ? 13.844 -4.981 30.227 1.00 55.41 180 ALA A C 1
ATOM 1337 O O . ALA A 1 180 ? 14.097 -5.671 31.203 1.00 55.41 180 ALA A O 1
ATOM 1338 N N . LEU A 1 181 ? 14.661 -4.934 29.168 1.00 60.28 181 LEU A N 1
ATOM 1339 C CA . LEU A 1 181 ? 15.857 -5.786 29.001 1.00 60.28 181 LEU A CA 1
ATOM 1340 C C . LEU A 1 181 ? 16.879 -5.714 30.159 1.00 60.28 181 LEU A C 1
ATOM 1342 O O . LEU A 1 181 ? 17.825 -6.494 30.170 1.00 60.28 181 LEU A O 1
ATOM 1346 N N . THR A 1 182 ? 16.732 -4.757 31.078 1.00 50.16 182 THR A N 1
ATOM 1347 C CA . THR A 1 182 ? 17.627 -4.494 32.211 1.00 50.16 182 THR A CA 1
ATOM 1348 C C . THR A 1 182 ? 17.084 -4.940 33.569 1.00 50.16 182 THR A C 1
ATOM 1350 O O . THR A 1 182 ? 17.820 -4.818 34.539 1.00 50.16 182 THR A O 1
ATOM 1353 N N . LEU A 1 183 ? 15.840 -5.418 33.656 1.00 54.72 183 LEU A N 1
ATOM 1354 C CA . LEU A 1 183 ? 15.233 -5.907 34.898 1.00 54.72 183 LEU A CA 1
ATOM 1355 C C . LEU A 1 183 ? 14.770 -7.347 34.677 1.00 54.72 183 LEU A C 1
ATOM 1357 O O . LEU A 1 183 ? 14.149 -7.654 33.653 1.00 54.72 183 LEU A O 1
ATOM 1361 N N . GLU A 1 184 ? 15.095 -8.244 35.604 1.00 53.88 184 GLU A N 1
ATOM 1362 C CA . GLU A 1 184 ? 14.589 -9.612 35.527 1.00 53.88 184 GLU A CA 1
ATOM 1363 C C . GLU A 1 184 ? 13.063 -9.592 35.687 1.00 53.88 184 GLU A C 1
ATOM 1365 O O . GLU A 1 184 ? 12.515 -8.813 36.465 1.00 53.88 184 GLU A O 1
ATOM 1370 N N . ALA A 1 185 ? 12.351 -10.446 34.944 1.00 54.41 185 ALA A N 1
ATOM 1371 C CA . ALA A 1 185 ? 10.883 -10.475 34.934 1.00 54.41 185 ALA A CA 1
ATOM 1372 C C . ALA A 1 185 ? 10.262 -10.613 36.343 1.00 54.41 185 ALA A C 1
ATOM 1374 O O . ALA A 1 185 ? 9.140 -10.168 36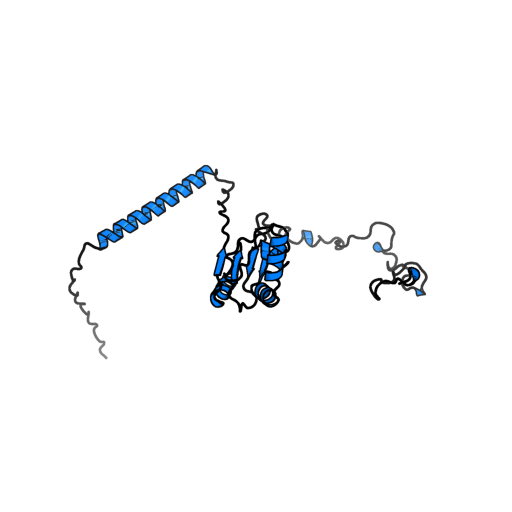.567 1.00 54.41 185 ALA A O 1
ATOM 1375 N N . ALA A 1 186 ? 11.011 -11.187 37.290 1.00 54.44 186 ALA A N 1
ATOM 1376 C CA . ALA A 1 186 ? 10.628 -11.335 38.689 1.00 54.44 186 ALA A CA 1
ATOM 1377 C C . ALA A 1 186 ? 10.603 -10.007 39.472 1.00 54.44 186 ALA A C 1
ATOM 1379 O O . ALA A 1 186 ? 9.751 -9.837 40.339 1.00 54.44 186 ALA A O 1
ATOM 1380 N N . GLU A 1 187 ? 11.486 -9.054 39.161 1.00 57.12 187 GLU A N 1
ATOM 1381 C CA . GLU A 1 187 ? 11.561 -7.763 39.864 1.00 57.12 187 GLU A CA 1
ATOM 1382 C C . GLU A 1 187 ? 10.408 -6.841 39.444 1.00 57.12 187 GLU A C 1
ATOM 1384 O O . GLU A 1 187 ? 9.793 -6.193 40.284 1.00 57.12 187 GLU A O 1
ATOM 1389 N N . ILE A 1 188 ? 10.028 -6.869 38.161 1.00 58.31 188 ILE A N 1
ATOM 1390 C CA . ILE A 1 188 ? 8.876 -6.111 37.645 1.00 58.31 188 ILE A CA 1
ATOM 1391 C C . ILE A 1 188 ? 7.549 -6.712 38.132 1.00 58.31 188 ILE A C 1
ATOM 1393 O O . ILE A 1 188 ? 6.627 -5.963 38.439 1.00 58.31 188 ILE A O 1
ATOM 1397 N N . ALA A 1 189 ? 7.439 -8.043 38.233 1.00 55.66 189 ALA A N 1
ATOM 1398 C CA . ALA A 1 189 ? 6.254 -8.691 38.801 1.00 55.66 189 ALA A CA 1
ATOM 1399 C C . ALA A 1 189 ? 6.081 -8.342 40.290 1.00 55.66 189 ALA A C 1
ATOM 1401 O O . ALA A 1 189 ? 4.977 -8.009 40.711 1.00 55.66 189 ALA A O 1
ATOM 1402 N N . ALA A 1 190 ? 7.176 -8.314 41.059 1.00 56.81 190 ALA A N 1
ATOM 1403 C CA . ALA A 1 190 ? 7.160 -7.900 42.460 1.00 56.81 190 ALA A CA 1
ATOM 1404 C C . ALA A 1 190 ? 6.831 -6.404 42.635 1.00 56.81 190 ALA A C 1
ATOM 1406 O O . ALA A 1 190 ? 6.079 -6.047 43.540 1.00 56.81 190 ALA A O 1
ATOM 1407 N N . GLU A 1 191 ? 7.336 -5.523 41.764 1.00 58.53 191 GLU A N 1
ATOM 1408 C CA . GLU A 1 191 ? 6.996 -4.092 41.784 1.00 58.53 191 GLU A CA 1
ATOM 1409 C C . GLU A 1 191 ? 5.553 -3.820 41.325 1.00 58.53 191 GLU A C 1
ATOM 1411 O O . GLU A 1 191 ? 4.893 -2.944 41.883 1.00 58.53 191 GLU A O 1
ATOM 1416 N N . ALA A 1 192 ? 5.026 -4.584 40.362 1.00 56.66 192 ALA A N 1
ATOM 1417 C CA . ALA A 1 192 ? 3.635 -4.488 39.914 1.00 56.66 192 ALA A CA 1
ATOM 1418 C C . ALA A 1 192 ? 2.651 -5.027 40.965 1.00 56.66 192 ALA A C 1
ATOM 1420 O O . ALA A 1 192 ? 1.619 -4.402 41.211 1.00 56.66 192 ALA A O 1
ATOM 1421 N N . GLU A 1 193 ? 2.980 -6.136 41.636 1.00 55.81 193 GLU A N 1
ATOM 1422 C CA . GLU A 1 193 ? 2.205 -6.651 42.770 1.00 55.81 193 GLU A CA 1
ATOM 1423 C C . GLU A 1 193 ? 2.267 -5.702 43.975 1.00 55.81 193 GLU A C 1
ATOM 1425 O O . GLU A 1 193 ? 1.241 -5.460 44.610 1.00 55.81 193 GLU A O 1
ATOM 1430 N N . ALA A 1 194 ? 3.423 -5.092 44.258 1.00 56.09 194 ALA A N 1
ATOM 1431 C CA . ALA A 1 194 ? 3.559 -4.085 45.311 1.00 56.09 194 ALA A CA 1
ATOM 1432 C C . ALA A 1 194 ? 2.803 -2.784 44.984 1.00 56.09 194 ALA A C 1
ATOM 1434 O O . ALA A 1 194 ? 2.197 -2.192 45.877 1.00 56.09 194 ALA A O 1
ATOM 1435 N N . ALA A 1 195 ? 2.779 -2.351 43.719 1.00 56.72 195 ALA A N 1
ATOM 1436 C CA . ALA A 1 195 ? 1.993 -1.197 43.279 1.00 56.72 195 ALA A CA 1
ATOM 1437 C C . ALA A 1 195 ? 0.482 -1.479 43.327 1.00 56.72 195 ALA A C 1
ATOM 1439 O O . ALA A 1 195 ? -0.275 -0.633 43.798 1.00 56.72 195 ALA A O 1
ATOM 1440 N N . ALA A 1 196 ? 0.044 -2.682 42.938 1.00 56.38 196 ALA A N 1
ATOM 1441 C CA . ALA A 1 196 ? -1.349 -3.110 43.061 1.00 56.38 196 ALA A CA 1
ATOM 1442 C C . ALA A 1 196 ? -1.790 -3.230 44.533 1.00 56.38 196 ALA A C 1
ATOM 1444 O O . ALA A 1 196 ? -2.901 -2.832 44.882 1.00 56.38 196 ALA A O 1
ATOM 1445 N N . GLN A 1 197 ? -0.915 -3.716 45.421 1.00 57.47 197 GLN A N 1
ATOM 1446 C CA . GLN A 1 197 ? -1.167 -3.756 46.866 1.00 57.47 197 GLN A CA 1
ATOM 1447 C C . GLN A 1 197 ? -1.166 -2.354 47.496 1.00 57.47 197 GLN A C 1
ATOM 1449 O O . GLN A 1 197 ? -1.959 -2.101 48.400 1.00 57.47 197 GLN A O 1
ATOM 1454 N N . ALA A 1 198 ? -0.342 -1.425 47.002 1.00 55.50 198 ALA A N 1
ATOM 1455 C CA . ALA A 1 198 ? -0.330 -0.030 47.444 1.00 55.50 198 ALA A CA 1
ATOM 1456 C C . ALA A 1 198 ? -1.560 0.755 46.954 1.00 55.50 198 ALA A C 1
ATOM 1458 O O . ALA A 1 198 ? -2.114 1.541 47.719 1.00 55.50 198 ALA A O 1
ATOM 1459 N N . GLU A 1 199 ? -2.037 0.522 45.728 1.00 53.62 199 GLU A N 1
ATOM 1460 C CA . GLU A 1 199 ? -3.298 1.097 45.237 1.00 53.62 199 GLU A CA 1
ATOM 1461 C C . GLU A 1 199 ? -4.518 0.493 45.946 1.00 53.62 199 GLU A C 1
ATOM 1463 O O . GLU A 1 199 ? -5.437 1.234 46.294 1.00 53.62 199 GLU A O 1
ATOM 1468 N N . ALA A 1 200 ? -4.515 -0.810 46.248 1.00 53.59 200 ALA A N 1
ATOM 1469 C CA . ALA A 1 200 ? -5.559 -1.449 47.053 1.00 53.59 200 ALA A CA 1
ATOM 1470 C C . ALA A 1 200 ? -5.556 -0.954 48.514 1.00 53.59 200 ALA A C 1
ATOM 1472 O O . ALA A 1 200 ? -6.623 -0.727 49.085 1.00 53.59 200 ALA A O 1
ATOM 1473 N N . ALA A 1 201 ? -4.380 -0.718 49.108 1.00 55.44 201 ALA A N 1
ATOM 1474 C CA . ALA A 1 201 ? -4.251 -0.120 50.439 1.00 55.44 201 ALA A CA 1
ATOM 1475 C C . ALA A 1 201 ? -4.672 1.360 50.450 1.00 55.44 201 ALA A C 1
ATOM 1477 O O . ALA A 1 201 ? -5.369 1.785 51.366 1.00 55.44 201 ALA A O 1
ATOM 1478 N N . ALA A 1 202 ? -4.342 2.128 49.407 1.00 55.62 202 ALA A N 1
ATOM 1479 C CA . ALA A 1 202 ? -4.783 3.516 49.259 1.00 55.62 202 ALA A CA 1
ATOM 1480 C C . ALA A 1 202 ? -6.299 3.625 49.015 1.00 55.62 202 ALA A C 1
ATOM 1482 O O . ALA A 1 202 ? -6.933 4.553 49.512 1.00 55.62 202 ALA A O 1
ATOM 1483 N N . GLN A 1 203 ? -6.901 2.672 48.296 1.00 55.94 203 GLN A N 1
ATOM 1484 C CA . GLN A 1 203 ? -8.357 2.578 48.143 1.00 55.94 203 GLN A CA 1
ATOM 1485 C C . GLN A 1 203 ? -9.047 2.128 49.442 1.00 55.94 203 GLN A C 1
ATOM 1487 O O . GLN A 1 203 ? -10.156 2.584 49.716 1.00 55.94 203 GLN A O 1
ATOM 1492 N N . ALA A 1 204 ? -8.392 1.314 50.276 1.00 51.12 204 ALA A N 1
ATOM 1493 C CA . ALA A 1 204 ? -8.884 0.951 51.606 1.00 51.12 204 ALA A CA 1
ATOM 1494 C C . ALA A 1 204 ? -8.792 2.120 52.614 1.00 51.12 204 ALA A C 1
ATOM 1496 O O . ALA A 1 204 ? -9.752 2.358 53.346 1.00 51.12 204 ALA A O 1
ATOM 1497 N N . ASP A 1 205 ? -7.709 2.907 52.605 1.00 49.75 205 ASP A N 1
ATOM 1498 C CA . ASP A 1 205 ? -7.570 4.130 53.422 1.00 49.75 205 ASP A CA 1
ATOM 1499 C C . ASP A 1 205 ? -8.512 5.259 52.950 1.00 49.75 205 ASP A C 1
ATOM 1501 O O . ASP A 1 205 ? -9.082 6.007 53.753 1.00 49.75 205 ASP A O 1
ATOM 1505 N N . ALA A 1 206 ? -8.757 5.363 51.639 1.00 50.53 206 ALA A N 1
ATOM 1506 C CA . ALA A 1 206 ? -9.762 6.271 51.081 1.00 50.53 206 ALA A CA 1
ATOM 1507 C C . ALA A 1 206 ? -11.204 5.851 51.439 1.00 50.53 206 ALA A C 1
ATOM 1509 O O . ALA A 1 206 ? -12.072 6.709 51.594 1.00 50.53 206 ALA A O 1
ATOM 1510 N N . ALA A 1 207 ? -11.465 4.550 51.616 1.00 49.88 207 ALA A N 1
ATOM 1511 C CA . ALA A 1 207 ? -12.754 4.047 52.088 1.00 49.88 207 ALA A CA 1
ATOM 1512 C C . ALA A 1 207 ? -12.956 4.299 53.597 1.00 49.88 207 ALA A C 1
ATOM 1514 O O . ALA A 1 207 ? -14.025 4.764 53.992 1.00 49.88 207 ALA A O 1
ATOM 1515 N N . LEU A 1 208 ? -11.922 4.113 54.427 1.00 44.03 208 LEU A N 1
ATOM 1516 C CA . LEU A 1 208 ? -11.967 4.373 55.878 1.00 44.03 208 LEU A CA 1
ATOM 1517 C C . LEU A 1 208 ? -12.097 5.871 56.219 1.00 44.03 208 LEU A C 1
ATOM 1519 O O . LEU A 1 208 ? -12.835 6.239 57.133 1.00 44.03 208 LEU A O 1
ATOM 1523 N N . SER A 1 209 ? -11.482 6.755 55.429 1.00 41.41 209 SER A N 1
ATOM 1524 C CA . SER A 1 209 ? -11.654 8.214 55.572 1.00 41.41 209 SER A CA 1
ATOM 1525 C C . SER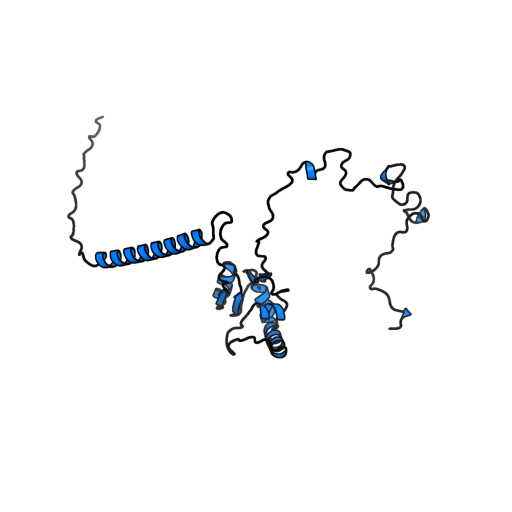 A 1 209 ? -13.017 8.734 55.084 1.00 41.41 209 SER A C 1
ATOM 1527 O O . SER A 1 209 ? -13.441 9.821 55.484 1.00 41.41 209 SER A O 1
ATOM 1529 N N . SER A 1 210 ? -13.745 7.951 54.278 1.00 40.84 210 SER A N 1
ATOM 1530 C CA . SER A 1 210 ? -15.125 8.260 53.877 1.00 40.84 210 SER A CA 1
ATOM 1531 C C . SER A 1 210 ? -16.180 7.831 54.911 1.00 40.84 210 SER A C 1
ATOM 1533 O O . SER A 1 210 ? -17.273 8.398 54.919 1.00 40.84 210 SER A O 1
ATOM 1535 N N . GLU A 1 211 ? -15.844 6.921 55.836 1.00 39.03 211 GLU A N 1
ATOM 1536 C CA . GLU A 1 211 ? -16.715 6.542 56.962 1.00 39.03 211 GLU A CA 1
ATOM 1537 C C . GLU A 1 211 ? -16.520 7.442 58.202 1.00 39.03 211 GLU A C 1
ATOM 1539 O O . GLU A 1 211 ? -17.505 7.771 58.866 1.00 39.03 211 GLU A O 1
ATOM 1544 N N . GLU A 1 212 ? -15.312 7.957 58.480 1.00 37.56 212 GLU A N 1
ATOM 1545 C CA . GLU A 1 212 ? -15.103 8.929 59.578 1.00 37.56 212 GLU A CA 1
ATOM 1546 C C . GLU A 1 212 ? -15.650 10.340 59.270 1.00 37.56 212 GLU A C 1
ATOM 1548 O O . GLU A 1 212 ? -16.025 11.080 60.185 1.00 37.56 212 GLU A O 1
ATOM 1553 N N . ALA A 1 213 ? -15.796 10.712 57.992 1.00 34.38 213 ALA A N 1
ATOM 1554 C CA . ALA A 1 213 ? -16.387 11.995 57.592 1.00 34.38 213 ALA A CA 1
ATOM 1555 C C . ALA A 1 213 ? -17.922 12.064 57.775 1.00 34.38 213 ALA A C 1
ATOM 1557 O O . ALA A 1 213 ? -18.496 13.154 57.715 1.00 34.38 213 ALA A O 1
ATOM 1558 N N . ALA A 1 214 ? -18.596 10.939 58.047 1.00 32.91 214 ALA A N 1
ATOM 1559 C CA . ALA A 1 214 ? -20.031 10.894 58.354 1.00 32.91 214 ALA A CA 1
ATOM 1560 C C . ALA A 1 214 ? -20.343 11.078 59.858 1.00 32.91 214 ALA A C 1
ATOM 1562 O O . ALA A 1 214 ? -21.511 11.144 60.246 1.00 32.91 214 ALA A O 1
ATOM 1563 N N . GLY A 1 215 ? -19.312 11.188 60.706 1.00 35.81 215 GLY A N 1
ATOM 1564 C CA . GLY A 1 215 ? -19.421 11.196 62.166 1.00 35.81 215 GLY A CA 1
ATOM 1565 C C . GLY A 1 215 ? -18.992 12.489 62.864 1.00 35.81 215 GLY A C 1
ATOM 1566 O O . GLY A 1 215 ? -18.531 12.418 63.996 1.00 35.81 215 GLY A O 1
ATOM 1567 N N . SER A 1 216 ? -19.112 13.677 62.261 1.00 34.34 216 SER A N 1
ATOM 1568 C CA . SER A 1 216 ? -19.069 14.917 63.059 1.00 34.34 216 SER A CA 1
ATOM 1569 C C . SER A 1 216 ? -19.944 16.023 62.465 1.00 34.34 216 SER A C 1
ATOM 1571 O O . SER A 1 216 ? -19.758 16.474 61.338 1.00 34.34 216 SER A O 1
ATOM 1573 N N . ALA A 1 217 ? -20.957 16.429 63.230 1.00 33.59 217 ALA A N 1
ATOM 1574 C CA . ALA A 1 217 ? -21.846 17.534 62.892 1.00 33.59 217 ALA A CA 1
ATOM 1575 C C . ALA A 1 217 ? -21.085 18.880 62.907 1.00 33.59 217 ALA A C 1
ATOM 1577 O O . ALA A 1 217 ? -20.226 19.077 63.772 1.00 33.59 217 ALA A O 1
ATOM 1578 N N . PRO A 1 218 ? -21.397 19.836 62.011 1.00 36.72 218 PRO A N 1
ATOM 1579 C CA . PRO A 1 218 ? -20.684 21.105 61.953 1.00 36.72 218 PRO A CA 1
ATOM 1580 C C . PRO A 1 218 ? -21.172 22.055 63.056 1.00 36.72 218 PRO A C 1
ATOM 1582 O O . PRO A 1 218 ? -22.350 22.403 63.123 1.00 36.72 218 PRO A O 1
ATOM 1585 N N . VAL A 1 219 ? -20.252 22.507 63.909 1.00 34.47 219 VAL A N 1
ATOM 1586 C CA . VAL A 1 219 ? -20.477 23.607 64.858 1.00 34.47 219 VAL A CA 1
ATOM 1587 C C . VAL A 1 219 ? -20.178 24.933 64.151 1.00 34.47 219 VAL A C 1
ATOM 1589 O O . VAL A 1 219 ? -19.072 25.153 63.656 1.00 34.47 219 VAL A O 1
ATOM 1592 N N . GLU A 1 220 ? -21.173 25.820 64.097 1.00 37.44 220 GLU A N 1
ATOM 1593 C CA . GLU A 1 220 ? -21.068 27.176 63.548 1.00 37.44 220 GLU A CA 1
ATOM 1594 C C . GLU A 1 220 ? -19.967 27.996 64.248 1.00 37.44 220 GLU A C 1
ATOM 1596 O O . GLU A 1 220 ? -19.893 28.067 65.474 1.00 37.44 220 GLU A O 1
ATOM 1601 N N . THR A 1 221 ? -19.113 28.663 63.465 1.00 36.44 221 THR A N 1
ATOM 1602 C CA . THR A 1 221 ? -18.078 29.578 63.976 1.00 36.44 221 THR A CA 1
ATOM 1603 C C . THR A 1 221 ? -18.540 31.035 63.805 1.00 36.44 221 THR A C 1
ATOM 1605 O O . THR A 1 221 ? -18.884 31.420 62.686 1.00 36.44 221 THR A O 1
ATOM 1608 N N . PRO A 1 222 ? -18.543 31.892 64.847 1.00 37.28 222 PRO A N 1
ATOM 1609 C CA . PRO A 1 222 ? -19.020 33.266 64.712 1.00 37.28 222 PRO A CA 1
ATOM 1610 C C . PRO A 1 222 ? -18.013 34.177 63.987 1.00 37.28 222 PRO A C 1
ATOM 1612 O O . PRO A 1 222 ? -16.798 34.099 64.174 1.00 37.28 222 PRO A O 1
ATOM 1615 N N . ALA A 1 223 ? -18.553 35.084 63.169 1.00 44.00 223 ALA A N 1
ATOM 1616 C CA . ALA A 1 223 ? -17.831 36.004 62.294 1.00 44.00 223 ALA A CA 1
ATOM 1617 C C . ALA A 1 223 ? -16.831 36.925 63.027 1.00 44.00 223 ALA A C 1
ATOM 1619 O O . ALA A 1 223 ? -17.170 37.656 63.963 1.00 44.00 223 ALA A O 1
ATOM 1620 N N . ARG A 1 224 ? -15.586 36.965 62.536 1.00 37.00 224 ARG A N 1
ATOM 1621 C CA . ARG A 1 224 ? -14.510 37.823 63.053 1.00 37.00 224 ARG A CA 1
ATOM 1622 C C . ARG A 1 224 ? -14.582 39.226 62.431 1.00 37.00 224 ARG A C 1
ATOM 1624 O O . ARG A 1 224 ? -14.279 39.412 61.256 1.00 37.00 224 ARG A O 1
ATOM 1631 N N . ARG A 1 225 ? -14.939 40.227 63.248 1.00 38.25 225 ARG A N 1
ATOM 1632 C CA . AR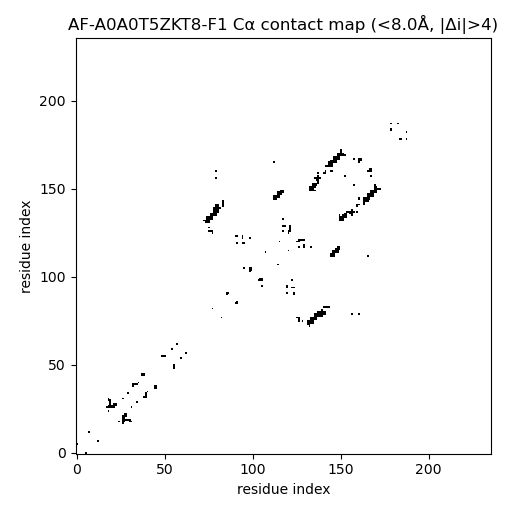G A 1 225 ? -14.907 41.673 62.932 1.00 38.25 225 ARG A CA 1
ATOM 1633 C C . ARG A 1 225 ? -13.554 42.103 62.339 1.00 38.25 225 ARG A C 1
ATOM 1635 O O . ARG A 1 225 ? -12.537 42.092 63.034 1.00 38.25 225 ARG A O 1
ATOM 1642 N N . SER A 1 226 ? -13.553 42.586 61.099 1.00 43.03 226 SER A N 1
ATOM 1643 C CA . SER A 1 226 ? -12.416 43.291 60.497 1.00 43.03 226 SER A CA 1
AT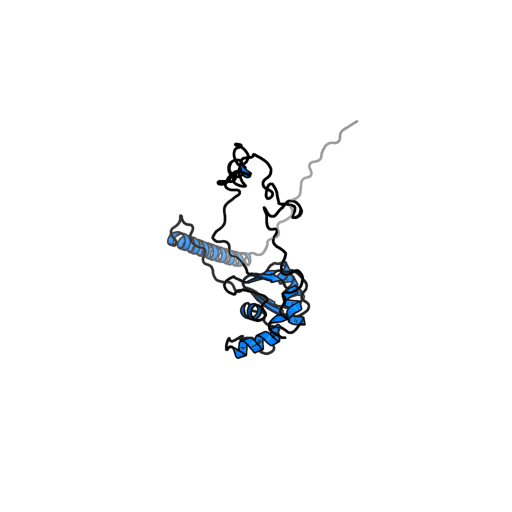OM 1644 C C . SER A 1 226 ? -12.305 44.711 61.069 1.00 43.03 226 SER A C 1
ATOM 1646 O O . SER A 1 226 ? -13.200 45.536 60.876 1.00 43.03 226 SER A O 1
ATOM 1648 N N . ARG A 1 227 ? -11.203 45.027 61.759 1.00 42.78 227 ARG A N 1
ATOM 1649 C CA . ARG A 1 227 ? -10.859 46.409 62.130 1.00 42.78 227 ARG A CA 1
ATOM 1650 C C . ARG A 1 227 ? -10.377 47.148 60.876 1.00 42.78 227 ARG A C 1
ATOM 1652 O O . ARG A 1 227 ? -9.303 46.841 60.368 1.00 42.78 227 ARG A O 1
ATOM 1659 N N . ARG A 1 228 ? -11.157 48.115 60.377 1.00 43.03 228 ARG A N 1
ATOM 1660 C CA . ARG A 1 228 ? -10.690 49.090 59.375 1.00 43.03 228 ARG A CA 1
ATOM 1661 C C . ARG A 1 228 ? -9.638 49.995 60.024 1.00 43.03 228 ARG A C 1
ATOM 1663 O O . ARG A 1 228 ? -9.910 50.609 61.052 1.00 43.03 228 ARG A O 1
ATOM 1670 N N . ARG A 1 229 ? -8.448 50.071 59.429 1.00 43.31 229 ARG A N 1
ATOM 1671 C CA . ARG A 1 229 ? -7.443 51.104 59.717 1.00 43.31 229 ARG A CA 1
ATOM 1672 C C . ARG A 1 229 ? -7.775 52.305 58.826 1.00 43.31 229 ARG A C 1
ATOM 1674 O O . ARG A 1 229 ? -7.824 52.150 57.611 1.00 43.31 229 ARG A O 1
ATOM 1681 N N . ALA A 1 230 ? -8.070 53.450 59.434 1.00 43.00 230 ALA A N 1
ATOM 1682 C CA . ALA A 1 230 ? -8.289 54.714 58.736 1.00 43.00 230 ALA A CA 1
ATOM 1683 C C . ALA A 1 230 ? -6.957 55.244 58.172 1.00 43.00 230 ALA A C 1
ATOM 1685 O O . ALA A 1 230 ? -5.938 55.190 58.862 1.00 43.00 230 ALA A O 1
ATOM 1686 N N . ALA A 1 231 ? -6.973 55.728 56.931 1.00 49.72 231 ALA A N 1
ATOM 1687 C CA . ALA A 1 231 ? -5.896 56.519 56.338 1.00 49.72 231 ALA A CA 1
ATOM 1688 C C . ALA A 1 231 ? -6.159 58.013 56.620 1.00 49.72 231 ALA A C 1
ATOM 1690 O O . ALA A 1 231 ? -7.326 58.405 56.585 1.00 49.72 231 ALA A O 1
ATOM 1691 N N . PRO A 1 232 ? -5.139 58.842 56.908 1.00 55.12 232 PRO A N 1
ATOM 1692 C CA . PRO A 1 232 ? -5.313 60.288 57.008 1.00 55.12 232 PRO A CA 1
ATOM 1693 C C . PRO A 1 232 ? -5.251 60.963 55.628 1.00 55.12 232 PRO A C 1
ATOM 1695 O O . PRO A 1 232 ? -4.385 60.655 54.809 1.00 55.12 232 PRO A O 1
ATOM 1698 N N . GLU A 1 233 ? -6.189 61.881 55.408 1.00 49.81 233 GLU A N 1
ATOM 1699 C CA . GLU A 1 233 ? -6.311 62.767 54.249 1.00 49.81 233 GLU A CA 1
ATOM 1700 C C . GLU A 1 233 ? -5.217 63.851 54.261 1.00 49.81 233 GLU A C 1
ATOM 1702 O O . GLU A 1 233 ? -4.847 64.379 55.311 1.00 49.81 233 GLU A O 1
ATOM 1707 N N . THR A 1 234 ? -4.690 64.167 53.079 1.00 47.47 234 THR A N 1
ATOM 1708 C CA . THR A 1 234 ? -3.800 65.300 52.799 1.00 47.47 234 THR A CA 1
ATOM 1709 C C . THR A 1 234 ? -4.559 66.626 52.872 1.00 47.47 234 THR A C 1
ATOM 1711 O O . THR A 1 234 ? -5.657 66.733 52.330 1.00 47.47 234 THR A O 1
ATOM 1714 N N . ALA A 1 235 ? -3.943 67.628 53.504 1.00 48.38 235 ALA A N 1
ATOM 1715 C CA . ALA A 1 235 ? -4.347 69.029 53.455 1.00 48.38 235 ALA A CA 1
ATOM 1716 C C . ALA A 1 235 ? -3.584 69.773 52.341 1.00 48.38 235 ALA A C 1
ATOM 1718 O O . ALA A 1 235 ? -2.386 69.540 52.184 1.00 48.38 235 ALA A O 1
ATOM 1719 N N . GLU A 1 236 ? -4.325 70.674 51.681 1.00 44.16 236 GLU A N 1
ATOM 1720 C CA . GLU A 1 236 ? -3.976 71.655 50.626 1.00 44.16 236 GLU A CA 1
ATOM 1721 C C . GLU A 1 236 ? -3.697 71.146 49.202 1.00 44.16 236 GLU A C 1
ATOM 1723 O O . GLU A 1 236 ? -2.750 70.361 48.975 1.00 44.16 236 GLU A O 1
#

Nearest PDB structures (foldseek):
  7p7r-assembly1_O  TM=8.691E-01  e=1.858E-15  Enterococcus faecalis V583
  8uu9-assembly1_N  TM=8.174E-01  e=2.064E-14  Listeria innocua
  7nhn-assembly1_O  TM=8.738E-01  e=2.975E-13  Listeria monocytogenes EGD-e
  5h1s-assembly1_N  TM=7.112E-01  e=3.097E-12  Spinacia oleracea
  8apo-assembly1_Aj  TM=6.727E-01  e=1.994E-10  Polytomella magna

pLDDT: mean 76.36, std 19.67, range [32.91, 96.19]

Secondary structure (DSSP, 8-state):
--GGG--PPTTSS-----SSS-STTSSSSSTTS-SSSGGGSSS-PPPTT--TTSPPHHHHS-S-SS---TT----EEEEHHHHHHHHHTTHHHHHHHHHHHHT------TTSSEEE-HHHHHHHTS-S-TTS-EEEE--S---S-EEEEESEE-HHHHHHHHHTT-EEEE-----PPPPPTTS-HHHHHHHHHHHHHHHHHHHHHHHHHHHHTTS-PPPPPPP----PPPPPPPP-

Solvent-accessible surface area (backbone atoms only — not comparable to full-atom values): 15062 Å² total; per-residue (Å²): 134,60,86,88,73,71,72,79,62,92,81,75,71,77,87,78,87,68,62,59,58,50,67,92,68,71,28,16,93,48,53,79,44,61,66,103,47,73,68,45,51,87,68,82,60,80,60,92,80,63,62,86,83,52,82,39,67,79,72,72,43,75,85,65,94,69,83,84,75,84,82,64,83,66,62,42,76,42,39,46,21,61,52,38,55,38,56,75,69,44,45,58,61,58,32,52,56,55,36,54,76,74,68,47,83,79,90,63,72,89,87,58,65,58,73,44,38,67,66,57,37,36,68,60,58,76,37,95,62,86,91,35,55,39,31,40,33,46,50,71,62,51,85,62,48,38,31,39,42,34,53,38,70,37,72,64,24,48,54,44,38,46,72,32,66,20,48,79,46,66,54,78,73,90,71,77,80,78,61,57,95,88,50,61,64,68,59,56,51,53,52,50,52,51,48,52,51,49,51,52,47,50,52,49,52,56,50,55,57,59,58,59,67,77,71,69,84,88,79,88,78,83,86,82,83,80,82,82,79,85,80,87,82,89,84,134

Radius of gyration: 37.02 Å; Cα contacts (8 Å, |Δi|>4): 213; chains: 1; bounding box: 67×96×106 Å